Protein AF-0000000086390461 (afdb_homodimer)

Organism: Laticauda laticaudata (NCBI:txid8630)

Foldseek 3Di:
DDDDDDDDDDPPPPPPPPPPPCVCVAQFAFEKEFEAAPVVRAALFFKKKWKWFDDDPPGDTHTQDIFTAHRRRITDRVSRRVCRHHWGKMKMKTQVQVSQVVVVDAAPDRIDIDIDTDDSVHHYWYWYWYDDRYDIDIDTDD/DDPDPPDPPPPPPPPPPPPPCCVCVAQFAFEKEFEAAPVVRAALFFKKKWKWFADDPPGDTHTQDIFTAHRRRITDRVSRRVCRHHWGKMKMKTQVQVSQVVVVDAAPDRIDIDIDTDDSVHHYWYWYWYDDRYDIDIDTDD

Sequence (284 aa):
HPFPLLPWTSHAGLSAWIQIASSSEGHRASLSVHALNVLTGLPATGLAVHLSQLRGSNQAWMELMTSATSTDGRADKSQLASLQLESGTYKLRFATGEYWQQQGLSSFFPYVEVVFTITRAERKVHVPLLLSPYSYTTYRGSHPFPLLPWTSHAGLSAWIQIASSSEGHRASLSVHALNVLTGLPATGLAVHLSQLRGSNQAWMELMTSATSTDGRADKSQLASLQLESGTYKLRFATGEYWQQQGLSSFFPYVEVVFTITRAERKVHVPLLLSPYSYTTYRGS

InterPro domains:
  IPR000895 Transthyretin/hydroxyisourate hydrolase [PR00189] (30-50)
  IPR000895 Transthyretin/hydroxyisourate hydrolase [PR00189] (91-120)
  IPR014306 Hydroxyisourate hydrolase [TIGR02962] (29-142)
  IPR014306 Hydroxyisourate hydrolase [cd05822] (31-142)
  IPR023416 Transthyretin/hydroxyisourate hydrolase domain [PF00576] (31-141)
  IPR023416 Transthyretin/hydroxyisourate hydrolase domain [PTHR10395] (15-142)
  IPR023416 Transthyretin/hydroxyisourate hydrolase domain [SM00095] (26-141)
  IPR036817 Transthyretin/hydroxyisourate hydrolase domain superfamily [G3DSA:2.60.40.180] (19-140)
  IPR036817 Transthyretin/hydroxyisourate hydrolase domain superfamily [SSF49472] (26-142)

Secondary structure (DSSP, 8-state):
----------------------------BEEEEEEEETTTTEE-TT-EEEEEEE-STTS-EEEEEEEE--TTSB--HHHHHHH-BPSEEEEEEE-HHHHHHHTT---S-S-EEEEEEE-TT-SEEEEEEEEETTEEEEE-B-/----------------------------BEEEEEEEETTTTEE-TT-EEEEEEE-STTS-EEEEEEEE--TTSB--HHHHHHH-BPSEEEEEEE-HHHHHHHTT---S-S-EEEEEEE-TT-SEEEEEEEEETTEEEEE-B-

Solvent-accessible surface area (backbone atoms only — not comparable to full-atom values): 15615 Å² total; per-residue (Å²): 135,83,80,79,77,80,80,78,84,79,80,79,76,77,73,76,74,75,73,73,71,74,69,72,75,67,60,48,23,38,55,47,43,38,30,35,25,59,81,78,72,39,48,30,54,62,33,39,36,35,37,29,36,52,49,63,95,89,45,62,73,40,80,75,47,76,44,45,17,36,83,77,4,31,42,51,56,68,65,39,53,69,61,51,40,59,60,43,44,34,35,40,37,34,40,44,30,64,45,35,45,75,72,75,37,75,52,41,31,58,37,47,54,51,42,35,52,44,51,76,85,44,55,64,44,27,44,42,37,43,34,45,50,51,33,41,35,39,36,69,44,129,138,83,80,78,80,75,77,80,76,78,77,78,77,76,73,74,74,74,74,73,70,73,69,71,75,66,62,48,23,38,54,49,45,39,31,34,25,59,81,78,72,40,48,31,55,63,33,40,37,34,37,28,37,54,48,63,94,90,44,62,75,41,79,76,46,78,45,44,17,36,84,78,4,28,43,52,56,68,64,39,52,69,61,50,40,60,60,43,43,34,35,41,38,34,41,44,27,63,44,35,44,74,72,76,37,75,52,40,32,58,37,47,54,51,42,36,53,42,51,78,84,44,56,67,43,28,44,43,37,42,34,45,51,51,33,40,36,39,37,70,44,130

Nearest PDB structures (foldseek):
  3iwv-assembly1_C  TM=9.187E-01  e=3.613E-14  Danio rerio
  3iwu-assembly1_B  TM=9.249E-01  e=4.833E-14  Danio rerio
  7kcn-assembly1_A-2  TM=9.390E-01  e=7.699E-14  synthetic construct
  2h1x-assembly1_D  TM=9.273E-01  e=9.718E-14  Danio rerio
  2igl-assembly1_C  TM=9.104E-01  e=4.059E-14  Escherichia coli K-12

Structure (mmCIF, N/CA/C/O backbone):
data_AF-0000000086390461-model_v1
#
loop_
_entity.id
_entity.type
_entity.pdbx_description
1 polymer '5-hydroxyisourate hydrolase'
#
loop_
_atom_site.group_PDB
_atom_site.id
_atom_site.type_symbol
_atom_site.label_atom_id
_atom_site.label_alt_id
_atom_site.label_comp_id
_atom_site.label_asym_id
_atom_site.label_entity_id
_atom_site.label_seq_id
_atom_site.pdbx_PDB_ins_code
_atom_site.Cartn_x
_atom_site.Cartn_y
_atom_site.Cartn_z
_atom_site.occupancy
_atom_site.B_iso_or_equiv
_atom_site.auth_seq_id
_atom_site.auth_comp_id
_atom_site.auth_asym_id
_atom_site.auth_atom_id
_atom_site.pdbx_PDB_model_num
ATOM 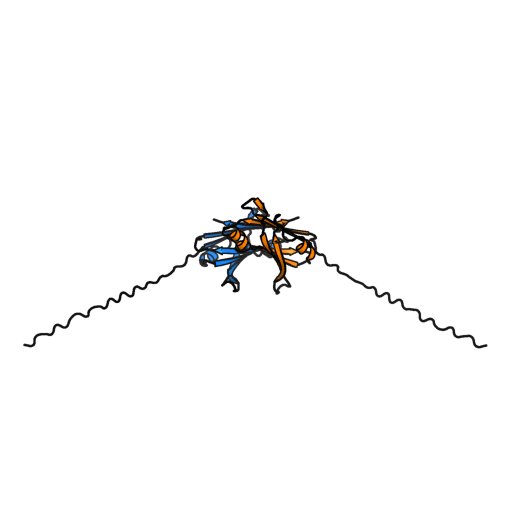1 N N . HIS A 1 1 ? 3.369 -98.625 -5.195 1 33.88 1 HIS A N 1
ATOM 2 C CA . HIS A 1 1 ? 4.059 -97.438 -5.598 1 33.88 1 HIS A CA 1
ATOM 3 C C . HIS A 1 1 ? 3.145 -96.188 -5.469 1 33.88 1 HIS A C 1
ATOM 5 O O . HIS A 1 1 ? 2.047 -96.188 -6.027 1 33.88 1 HIS A O 1
ATOM 11 N N . PRO A 1 2 ? 3.219 -95.438 -4.359 1 38.59 2 PRO A N 1
ATOM 12 C CA . PRO A 1 2 ? 2.477 -94.312 -3.738 1 38.59 2 PRO A CA 1
ATOM 13 C C . PRO A 1 2 ? 2.348 -93.125 -4.652 1 38.59 2 PRO A C 1
ATOM 15 O O . PRO A 1 2 ? 3.221 -92.875 -5.492 1 38.59 2 PRO A O 1
ATOM 18 N N . PHE A 1 3 ? 1.117 -92.875 -5.105 1 39.44 3 PHE A N 1
ATOM 19 C CA . PHE A 1 3 ? 0.665 -91.75 -5.973 1 39.44 3 PHE A CA 1
ATOM 20 C C . PHE A 1 3 ? 1.151 -90.438 -5.457 1 39.44 3 PHE A C 1
ATOM 22 O O . PHE A 1 3 ? 1 -90.125 -4.273 1 39.44 3 PHE A O 1
ATOM 29 N N . PRO A 1 4 ? 2.109 -89.75 -6.07 1 37.12 4 PRO A N 1
ATOM 30 C CA . PRO A 1 4 ? 2.795 -88.5 -5.695 1 37.12 4 PRO A CA 1
ATOM 31 C C . PRO A 1 4 ? 1.848 -87.312 -5.613 1 37.12 4 PRO A C 1
ATOM 33 O O . PRO A 1 4 ? 1.014 -87.125 -6.504 1 37.12 4 PRO A O 1
ATOM 36 N N . LEU A 1 5 ? 1.371 -86.938 -4.465 1 39.88 5 LEU A N 1
ATOM 37 C CA . LEU A 1 5 ? 0.563 -85.75 -4.133 1 39.88 5 LEU A CA 1
ATOM 38 C C . LEU A 1 5 ? 1.177 -84.5 -4.715 1 39.88 5 LEU A C 1
ATOM 40 O O . LEU A 1 5 ? 2.373 -84.25 -4.551 1 39.88 5 LEU A O 1
ATOM 44 N N . LEU A 1 6 ? 0.634 -84.062 -5.824 1 34.34 6 LEU A N 1
ATOM 45 C CA . LEU A 1 6 ? 1.048 -82.875 -6.551 1 34.34 6 LEU A CA 1
ATOM 46 C C . LEU A 1 6 ? 1.032 -81.688 -5.641 1 34.34 6 LEU A C 1
ATOM 48 O O . LEU A 1 6 ? 0.042 -81.438 -4.953 1 34.34 6 LEU A O 1
ATOM 52 N N . PRO A 1 7 ? 2.146 -81.062 -5.32 1 33.91 7 PRO A N 1
ATOM 53 C CA . PRO A 1 7 ? 2.318 -80 -4.328 1 33.91 7 PRO A CA 1
ATOM 54 C C . PRO A 1 7 ? 1.588 -78.688 -4.715 1 33.91 7 PRO A C 1
ATOM 56 O O . PRO A 1 7 ? 1.106 -77.938 -3.84 1 33.91 7 PRO A O 1
ATOM 59 N N . TRP A 1 8 ? 1.501 -78.375 -6.059 1 29.86 8 TRP A N 1
ATOM 60 C CA . TRP A 1 8 ? 2.148 -77.125 -6.371 1 29.86 8 TRP A CA 1
ATOM 61 C C . TRP A 1 8 ? 1.439 -75.938 -5.68 1 29.86 8 TRP A C 1
ATOM 63 O O . TRP A 1 8 ? 2.051 -75.188 -4.895 1 29.86 8 TRP A O 1
ATOM 73 N N . THR A 1 9 ? 0.75 -74.938 -6.512 1 33.38 9 THR A N 1
ATOM 74 C CA . THR A 1 9 ? 1.079 -73.562 -6.832 1 33.38 9 THR A CA 1
ATOM 75 C C . THR A 1 9 ? 0.255 -72.562 -5.984 1 33.38 9 THR A C 1
ATOM 77 O O . THR A 1 9 ? -0.964 -72.75 -5.871 1 33.38 9 THR A O 1
ATOM 80 N N . SER A 1 10 ? 0.885 -71.875 -5.066 1 35.84 10 SER A N 1
ATOM 81 C CA . SER A 1 10 ? 0.526 -70.812 -4.199 1 35.84 10 SER A CA 1
ATOM 82 C C . SER A 1 10 ? -0.11 -69.625 -4.996 1 35.84 10 SER A C 1
ATOM 84 O O . SER A 1 10 ? 0.439 -69.188 -6.008 1 35.84 10 SER A O 1
ATOM 86 N N . HIS A 1 11 ? -1.444 -69.562 -5.082 1 41.5 11 HIS A N 1
ATOM 87 C CA . HIS A 1 11 ? -2.15 -68.438 -5.633 1 41.5 11 HIS A CA 1
ATOM 88 C C . HIS A 1 11 ? -1.649 -67.125 -5.016 1 41.5 11 HIS A C 1
ATOM 90 O O . HIS A 1 11 ? -1.639 -67 -3.793 1 41.5 11 HIS A O 1
ATOM 96 N N . ALA A 1 12 ? -0.714 -66.375 -5.727 1 38.84 12 ALA A N 1
ATOM 97 C CA . ALA A 1 12 ? -0.263 -65 -5.52 1 38.84 12 ALA A CA 1
ATOM 98 C C . ALA A 1 12 ? -1.446 -64.062 -5.309 1 38.84 12 ALA A C 1
ATOM 100 O O . ALA A 1 12 ? -2.387 -64.062 -6.105 1 38.84 12 ALA A O 1
ATOM 101 N N . GLY A 1 13 ? -1.812 -63.781 -4.031 1 36.16 13 GLY A N 1
ATOM 102 C CA . GLY A 1 13 ? -2.693 -62.719 -3.559 1 36.16 13 GLY A CA 1
ATOM 103 C C . GLY A 1 13 ? -2.363 -61.375 -4.145 1 36.16 13 GLY A C 1
ATOM 104 O O . GLY A 1 13 ? -1.393 -60.719 -3.736 1 36.16 13 GLY A O 1
ATOM 105 N N . LEU A 1 14 ? -2.451 -61.094 -5.469 1 38.03 14 LEU A N 1
ATOM 106 C CA . LEU A 1 14 ? -2.176 -59.75 -5.961 1 38.03 14 LEU A CA 1
ATOM 107 C C . LEU A 1 14 ? -3.037 -58.719 -5.238 1 38.03 14 LEU A C 1
ATOM 109 O O . LEU A 1 14 ? -4.242 -58.625 -5.484 1 38.03 14 LEU A O 1
ATOM 113 N N . SER A 1 15 ? -2.938 -58.594 -3.896 1 37.66 15 SER A N 1
ATOM 114 C CA . SER A 1 15 ? -3.617 -57.406 -3.395 1 37.66 15 SER A CA 1
ATOM 115 C C . SER A 1 15 ? -3.107 -56.125 -4.082 1 37.66 15 SER A C 1
ATOM 117 O O . SER A 1 15 ? -1.94 -55.781 -3.928 1 37.66 15 SER A O 1
ATOM 119 N N . ALA A 1 16 ? -3.453 -55.781 -5.281 1 41.53 16 ALA A N 1
ATOM 120 C CA . ALA A 1 16 ? -3.191 -54.469 -5.844 1 41.53 16 ALA A CA 1
ATOM 121 C C . ALA A 1 16 ? -3.666 -53.375 -4.902 1 41.53 16 ALA A C 1
ATOM 123 O O . ALA A 1 16 ? -4.871 -53.156 -4.758 1 41.53 16 ALA A O 1
ATOM 124 N N . TRP A 1 17 ? -3.057 -53.188 -3.68 1 44.16 17 TRP A N 1
ATOM 125 C CA . TRP A 1 17 ? -3.357 -51.906 -3.047 1 44.16 17 TRP A CA 1
ATOM 126 C C . TRP A 1 17 ? -3.141 -50.75 -4.023 1 44.16 17 TRP A C 1
ATOM 128 O O . TRP A 1 17 ? -2.051 -50.625 -4.578 1 44.16 17 TRP A O 1
ATOM 138 N N . ILE A 1 18 ? -4.172 -50.344 -4.699 1 38.47 18 ILE A N 1
ATOM 139 C CA . ILE A 1 18 ? -4.258 -49.031 -5.387 1 38.47 18 ILE A CA 1
ATOM 140 C C . ILE A 1 18 ? -3.709 -47.938 -4.484 1 38.47 18 ILE A C 1
ATOM 142 O O . ILE A 1 18 ? -4.266 -47.688 -3.414 1 38.47 18 ILE A O 1
ATOM 146 N N . GLN A 1 19 ? -2.457 -47.75 -4.32 1 39.56 19 GLN A N 1
ATOM 147 C CA . GLN A 1 19 ? -1.92 -46.5 -3.818 1 39.56 19 GLN A CA 1
ATOM 148 C C . GLN A 1 19 ? -2.564 -45.312 -4.52 1 39.56 19 GLN A C 1
ATOM 150 O O . GLN A 1 19 ? -2.326 -45.094 -5.707 1 39.56 19 GLN A O 1
ATOM 155 N N . ILE A 1 20 ? -3.799 -45.031 -4.309 1 36.91 20 ILE A N 1
ATOM 156 C CA . ILE A 1 20 ? -4.215 -43.688 -4.766 1 36.91 20 ILE A CA 1
ATOM 157 C C . ILE A 1 20 ? -3.307 -42.625 -4.156 1 36.91 20 ILE A C 1
ATOM 159 O O . ILE A 1 20 ? -3.387 -42.344 -2.957 1 36.91 20 ILE A O 1
ATOM 163 N N . ALA A 1 21 ? -2.049 -42.656 -4.18 1 40.78 21 ALA A N 1
ATOM 164 C CA . ALA A 1 21 ? -1.361 -41.438 -3.82 1 40.78 21 ALA A CA 1
ATOM 165 C C . ALA A 1 21 ? -1.959 -40.25 -4.559 1 40.78 21 ALA A C 1
ATOM 167 O O . ALA A 1 21 ? -1.853 -40.156 -5.785 1 40.78 21 ALA A O 1
ATOM 168 N N . SER A 1 22 ? -3.143 -39.812 -4.23 1 38.31 22 SER A N 1
ATOM 169 C CA . SER A 1 22 ? -3.465 -38.469 -4.688 1 38.31 22 SER A CA 1
ATOM 170 C C . SER A 1 22 ? -2.354 -37.469 -4.332 1 38.31 22 SER A C 1
ATOM 172 O O . SER A 1 22 ? -2.148 -37.156 -3.16 1 38.31 22 SER A O 1
ATOM 174 N N . SER A 1 23 ? -1.152 -37.719 -4.656 1 42.94 23 SER A N 1
ATOM 175 C CA . SER A 1 23 ? -0.244 -36.562 -4.559 1 42.94 23 SER A CA 1
ATOM 176 C C . SER A 1 23 ? -0.926 -35.281 -4.996 1 42.94 23 SER A C 1
ATOM 178 O O . SER A 1 23 ? -1.213 -35.094 -6.184 1 42.94 23 SER A O 1
ATOM 180 N N . SER A 1 24 ? -1.954 -34.812 -4.43 1 43.06 24 SER A N 1
ATOM 181 C CA . SER A 1 24 ? -2.414 -33.469 -4.742 1 43.06 24 SER A CA 1
ATOM 182 C C . SER A 1 24 ? -1.241 -32.531 -5.008 1 43.06 24 SER A C 1
ATOM 184 O O . SER A 1 24 ? -0.582 -32.062 -4.074 1 43.06 24 SER A O 1
ATOM 186 N N . GLU A 1 25 ? -0.277 -32.844 -5.734 1 51.31 25 GLU A N 1
ATOM 187 C CA . GLU A 1 25 ? 0.728 -31.875 -6.184 1 51.31 25 GLU A CA 1
ATOM 188 C C . GLU A 1 25 ? 0.131 -30.484 -6.32 1 51.31 25 GLU A C 1
ATOM 190 O O . GLU A 1 25 ? -0.649 -30.219 -7.238 1 51.31 25 GLU A O 1
ATOM 195 N N . GLY A 1 26 ? -0.264 -29.859 -5.25 1 65.75 26 GLY A N 1
ATOM 196 C CA . GLY A 1 26 ? -0.969 -28.594 -5.094 1 65.75 26 GLY A CA 1
ATOM 197 C C . GLY A 1 26 ? -0.423 -27.484 -5.98 1 65.75 26 GLY A C 1
ATOM 198 O O . GLY A 1 26 ? 0.725 -27.547 -6.426 1 65.75 26 GLY A O 1
ATOM 199 N N . HIS A 1 27 ? -1.157 -26.828 -6.777 1 77.38 27 HIS A N 1
ATOM 200 C CA . HIS A 1 27 ? -0.875 -25.672 -7.617 1 77.38 27 HIS A CA 1
ATOM 201 C C . HIS A 1 27 ? 0.014 -24.672 -6.891 1 77.38 27 HIS A C 1
ATOM 203 O O . HIS A 1 27 ? -0.249 -24.328 -5.738 1 77.38 27 HIS A O 1
ATOM 209 N N . ARG A 1 28 ? 1.324 -24.578 -7.465 1 88.62 28 ARG A N 1
ATOM 210 C CA . ARG A 1 28 ? 2.229 -23.562 -6.922 1 88.62 28 ARG A CA 1
ATOM 211 C C . ARG A 1 28 ? 2.443 -22.422 -7.918 1 88.62 28 ARG A C 1
ATOM 213 O O . ARG A 1 28 ? 2.475 -22.656 -9.125 1 88.62 28 ARG A O 1
ATOM 220 N N . ALA A 1 29 ? 2.549 -21.266 -7.402 1 92.31 29 ALA A N 1
ATOM 221 C CA . ALA A 1 29 ? 2.771 -20.094 -8.242 1 92.31 29 ALA A CA 1
ATOM 222 C C . ALA A 1 29 ? 4.18 -19.547 -8.047 1 92.31 29 ALA A C 1
ATOM 224 O O . ALA A 1 29 ? 4.762 -19.672 -6.965 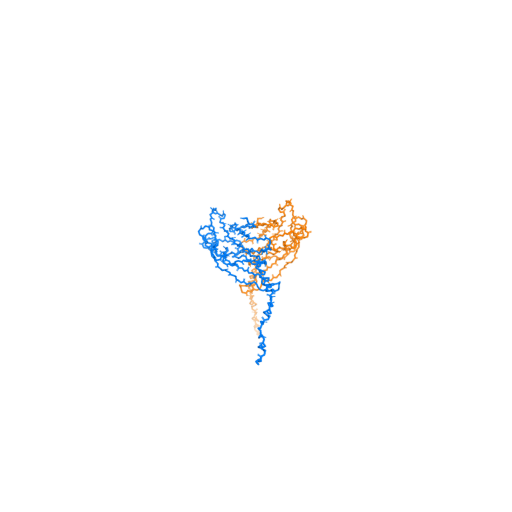1 92.31 29 ALA A O 1
ATOM 225 N N . SER A 1 30 ? 4.734 -19.047 -9.133 1 94.12 30 SER A N 1
ATOM 226 C CA . SER A 1 30 ? 5.977 -18.281 -9.047 1 94.12 30 SER A CA 1
ATOM 227 C C . SER A 1 30 ? 5.695 -16.797 -8.891 1 94.12 30 SER A C 1
ATOM 229 O O . SER A 1 30 ? 4.699 -16.281 -9.398 1 94.12 30 SER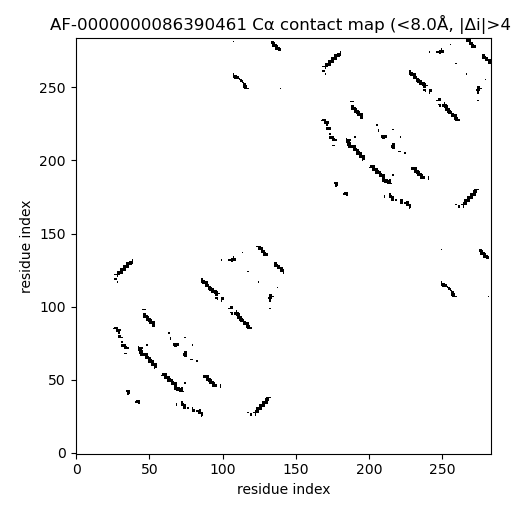 A O 1
ATOM 231 N N . LEU A 1 31 ? 6.578 -16.156 -8.133 1 96.19 31 LEU A N 1
ATOM 232 C CA . LEU A 1 31 ? 6.461 -14.727 -7.898 1 96.19 31 LEU A CA 1
ATOM 233 C C . LEU A 1 31 ? 7.695 -13.992 -8.406 1 96.19 31 LEU A C 1
ATOM 235 O O . LEU A 1 31 ? 8.82 -14.445 -8.211 1 96.19 31 LEU A O 1
ATOM 239 N N . SER A 1 32 ? 7.504 -12.914 -9.102 1 96.62 32 SER A N 1
ATOM 240 C CA . SER A 1 32 ? 8.578 -11.977 -9.406 1 96.62 32 SER A CA 1
ATOM 241 C C . SER A 1 32 ? 8.219 -10.562 -8.938 1 96.62 32 SER A C 1
ATOM 243 O O . SER A 1 32 ? 7.055 -10.172 -8.953 1 96.62 32 SER A O 1
ATOM 245 N N . VAL A 1 33 ? 9.211 -9.828 -8.469 1 98 33 VAL A N 1
ATOM 246 C CA . VAL A 1 33 ? 9.062 -8.492 -7.906 1 98 33 VAL A CA 1
ATOM 247 C C . VAL A 1 33 ? 10.039 -7.531 -8.586 1 98 33 VAL A C 1
ATOM 249 O O . VAL A 1 33 ? 11.234 -7.832 -8.703 1 98 33 VAL A O 1
ATOM 252 N N . HIS A 1 34 ? 9.531 -6.438 -9.047 1 98.19 34 HIS A N 1
ATOM 253 C CA . HIS A 1 34 ? 10.312 -5.379 -9.68 1 98.19 34 HIS A CA 1
ATOM 254 C C . HIS A 1 34 ? 9.969 -4.016 -9.086 1 98.19 34 HIS A C 1
ATOM 256 O O . HIS A 1 34 ? 8.797 -3.717 -8.844 1 98.19 34 HIS A O 1
ATOM 262 N N . ALA A 1 35 ? 11.023 -3.244 -8.812 1 98.81 35 ALA A N 1
ATOM 263 C CA . ALA A 1 35 ? 10.812 -1.888 -8.312 1 98.81 35 ALA A CA 1
ATOM 264 C C . ALA A 1 35 ? 11.523 -0.862 -9.188 1 98.81 35 ALA A C 1
ATOM 266 O O . ALA A 1 35 ? 12.68 -1.052 -9.555 1 98.81 35 ALA A O 1
ATOM 267 N N . LEU A 1 36 ? 10.805 0.165 -9.531 1 98.88 36 LEU A N 1
ATOM 268 C CA . LEU A 1 36 ? 11.312 1.274 -10.328 1 98.88 36 LEU A CA 1
ATOM 269 C C . LEU A 1 36 ? 11.312 2.57 -9.531 1 98.88 36 LEU A C 1
ATOM 271 O O . LEU A 1 36 ? 10.312 2.9 -8.883 1 98.88 36 LEU A O 1
ATOM 275 N N . ASN A 1 37 ? 12.43 3.295 -9.562 1 98.75 37 ASN A N 1
ATOM 276 C CA . ASN A 1 37 ? 12.523 4.664 -9.062 1 98.75 37 ASN A CA 1
ATOM 277 C C . ASN A 1 37 ? 12.008 5.668 -10.086 1 98.75 37 ASN A C 1
ATOM 279 O O . ASN A 1 37 ? 12.719 6.02 -11.031 1 98.75 37 ASN A O 1
ATOM 283 N N . VAL A 1 38 ? 10.852 6.152 -9.805 1 98.25 38 VAL A N 1
ATOM 284 C CA . VAL A 1 38 ? 10.195 7.004 -10.797 1 98.25 38 VAL A CA 1
ATOM 285 C C . VAL A 1 38 ? 10.82 8.398 -10.773 1 98.25 38 VAL A C 1
ATOM 287 O O . VAL A 1 38 ? 10.758 9.133 -11.766 1 98.25 38 VAL A O 1
ATOM 290 N N . LEU A 1 39 ? 11.422 8.758 -9.664 1 97.06 39 LEU A N 1
ATOM 291 C CA . LEU A 1 39 ? 12.117 10.039 -9.578 1 97.06 39 LEU A CA 1
ATOM 292 C C . LEU A 1 39 ? 13.242 10.117 -10.602 1 97.06 39 LEU A C 1
ATOM 294 O O . LEU A 1 39 ? 13.461 11.172 -11.219 1 97.06 39 LEU A O 1
ATOM 298 N N . THR A 1 40 ? 13.906 9.047 -10.883 1 97.69 40 THR A N 1
ATOM 299 C CA . THR A 1 40 ? 15.062 9.031 -11.766 1 97.69 40 THR A CA 1
ATOM 300 C C . THR A 1 40 ? 14.734 8.289 -13.062 1 97.69 40 THR A C 1
ATOM 302 O O . THR A 1 40 ? 15.477 8.391 -14.047 1 97.69 40 THR A O 1
ATOM 305 N N . GLY A 1 41 ? 13.703 7.543 -13.078 1 98.12 41 GLY A N 1
ATOM 306 C CA . GLY A 1 41 ? 13.383 6.688 -14.219 1 98.12 41 GLY A CA 1
ATOM 307 C C . GLY A 1 41 ? 14.258 5.453 -14.297 1 98.12 41 GLY A C 1
ATOM 308 O O . GLY A 1 41 ? 14.312 4.785 -15.328 1 98.12 41 GLY A O 1
ATOM 309 N N . LEU A 1 42 ? 14.914 5.102 -13.203 1 98.62 42 LEU A N 1
ATOM 310 C CA . LEU A 1 42 ? 15.844 3.975 -13.148 1 98.62 42 LEU A CA 1
ATOM 311 C C . LEU A 1 42 ? 15.359 2.918 -12.164 1 98.62 42 LEU A C 1
ATOM 313 O O . LEU A 1 42 ? 14.508 3.197 -11.312 1 98.62 42 LEU A O 1
ATOM 317 N N . PRO A 1 43 ? 15.914 1.674 -12.305 1 98.75 43 PRO A N 1
ATOM 318 C CA . PRO A 1 43 ? 15.578 0.649 -11.312 1 98.75 43 PRO A CA 1
ATOM 319 C C . PRO A 1 43 ? 15.875 1.093 -9.883 1 98.75 43 PRO A C 1
ATOM 321 O O . PRO A 1 43 ? 16.859 1.807 -9.648 1 98.75 43 PRO A O 1
ATOM 324 N N . ALA A 1 44 ? 15.023 0.729 -8.992 1 98.88 44 ALA A N 1
ATOM 325 C CA . ALA A 1 44 ? 15.289 0.978 -7.574 1 98.88 44 ALA A CA 1
ATOM 326 C C . ALA A 1 44 ? 16.281 -0.038 -7.016 1 98.88 44 ALA A C 1
ATOM 328 O O . ALA A 1 44 ? 15.883 -1.08 -6.488 1 98.88 44 ALA A O 1
ATOM 329 N N . THR A 1 45 ? 17.547 0.269 -7.047 1 98.62 45 THR A N 1
ATOM 330 C CA . THR A 1 45 ? 18.609 -0.623 -6.598 1 98.62 45 THR A CA 1
ATOM 331 C C . THR A 1 45 ? 18.781 -0.539 -5.086 1 98.62 45 THR A C 1
ATOM 333 O O . THR A 1 45 ? 18.797 0.554 -4.516 1 98.62 45 THR A O 1
ATOM 336 N N . GLY A 1 46 ? 18.844 -1.632 -4.414 1 98.5 46 GLY A N 1
ATOM 337 C CA . GLY A 1 46 ? 19.172 -1.671 -3 1 98.5 46 GLY A CA 1
ATOM 338 C C . GLY A 1 46 ? 17.969 -1.467 -2.096 1 98.5 46 GLY A C 1
ATOM 339 O O . GLY A 1 46 ? 18.125 -1.146 -0.915 1 98.5 46 GLY A O 1
ATOM 340 N N . LEU A 1 47 ? 16.812 -1.613 -2.641 1 98.81 47 LEU A N 1
ATOM 341 C CA . LEU A 1 47 ? 15.586 -1.542 -1.854 1 98.81 47 LEU A CA 1
ATOM 342 C C . LEU A 1 47 ? 15.344 -2.848 -1.104 1 98.81 47 LEU A C 1
ATOM 344 O O . LEU A 1 47 ? 15.188 -3.902 -1.723 1 98.81 47 LEU A O 1
ATOM 348 N N . ALA A 1 48 ? 15.312 -2.787 0.197 1 98.75 48 ALA A N 1
ATOM 349 C CA . ALA A 1 48 ? 15.039 -3.988 0.982 1 98.75 48 ALA A CA 1
ATOM 350 C C . ALA A 1 48 ? 13.602 -4.449 0.788 1 98.75 48 ALA A C 1
ATOM 352 O O . ALA A 1 48 ? 12.672 -3.637 0.801 1 98.75 48 ALA A O 1
ATOM 353 N N . VAL A 1 49 ? 13.414 -5.766 0.632 1 98.56 49 VAL A N 1
ATOM 354 C CA . VAL A 1 49 ? 12.125 -6.391 0.379 1 98.56 49 VAL A CA 1
ATOM 355 C C . VAL A 1 49 ? 11.945 -7.602 1.294 1 98.56 49 VAL A C 1
ATOM 357 O O . VAL A 1 49 ? 12.852 -8.43 1.419 1 98.56 49 VAL A O 1
ATOM 360 N N . HIS A 1 50 ? 10.781 -7.664 1.949 1 98.12 50 HIS A N 1
ATOM 361 C CA . HIS A 1 50 ? 10.398 -8.805 2.771 1 98.12 50 HIS A CA 1
ATOM 362 C C . HIS A 1 50 ? 9.102 -9.438 2.27 1 98.12 50 HIS A C 1
ATOM 364 O O . HIS A 1 50 ? 8.133 -8.727 1.979 1 98.12 50 HIS A O 1
ATOM 370 N N . LEU A 1 51 ? 9.109 -10.742 2.15 1 98 51 LEU A N 1
ATOM 371 C CA . LEU A 1 51 ? 7.91 -11.492 1.789 1 98 51 LEU A CA 1
ATOM 372 C C . LEU A 1 51 ? 7.398 -12.305 2.977 1 98 51 LEU A C 1
ATOM 374 O O . LEU A 1 51 ? 8.172 -12.984 3.648 1 98 51 LEU A O 1
ATOM 378 N N . SER A 1 52 ? 6.105 -12.18 3.217 1 97.44 52 SER A N 1
ATOM 379 C CA . SER A 1 52 ? 5.457 -12.945 4.273 1 97.44 52 SER A CA 1
ATOM 380 C C . SER A 1 52 ? 4.176 -13.609 3.775 1 97.44 52 SER A C 1
ATOM 382 O O . SER A 1 52 ? 3.604 -13.18 2.768 1 97.44 52 SER A O 1
ATOM 384 N N . GLN A 1 53 ? 3.818 -14.656 4.48 1 96.19 53 GLN A N 1
ATOM 385 C CA . GLN A 1 53 ? 2.553 -15.336 4.227 1 96.19 53 GLN A CA 1
ATOM 386 C C . GLN A 1 53 ? 1.662 -15.32 5.465 1 96.19 53 GLN A C 1
ATOM 388 O O . GLN A 1 53 ? 2.143 -15.516 6.582 1 96.19 53 GLN A O 1
ATOM 393 N N . LEU A 1 54 ? 0.394 -15.047 5.191 1 95.12 54 LEU A N 1
ATOM 394 C CA . LEU A 1 54 ? -0.57 -15.125 6.285 1 95.12 54 LEU A CA 1
ATOM 395 C C . LEU A 1 54 ? -0.949 -16.578 6.574 1 95.12 54 LEU A C 1
ATOM 397 O O . LEU A 1 54 ? -1.496 -17.266 5.711 1 95.12 54 LEU A O 1
ATOM 401 N N . ARG A 1 55 ? -0.566 -16.953 7.832 1 85.75 55 ARG A N 1
ATOM 402 C CA . ARG A 1 55 ? -0.899 -18.312 8.211 1 85.75 55 ARG A CA 1
ATOM 403 C C . ARG A 1 55 ? -2.252 -18.375 8.914 1 85.75 55 ARG A C 1
ATOM 405 O O . ARG A 1 55 ? -2.387 -17.938 10.055 1 85.75 55 ARG A O 1
ATOM 412 N N . GLY A 1 56 ? -3.277 -18.656 8.25 1 73.75 56 GLY A N 1
ATOM 413 C CA . GLY A 1 56 ? -4.613 -18.781 8.812 1 73.75 56 GLY A CA 1
ATOM 414 C C . GLY A 1 56 ? -5.234 -17.438 9.156 1 73.75 56 GLY A C 1
ATOM 415 O O . GLY A 1 56 ? -4.531 -16.422 9.227 1 73.75 56 GLY A O 1
ATOM 416 N N . SER A 1 57 ? -6.59 -17.188 9.203 1 62.34 57 SER A N 1
ATOM 417 C CA . SER A 1 57 ? -7.352 -15.953 9.367 1 62.34 57 SER A CA 1
ATOM 418 C C . SER A 1 57 ? -6.961 -15.219 10.648 1 62.34 57 SER A C 1
ATOM 420 O O . SER A 1 57 ? -6.938 -13.992 10.68 1 62.34 57 SER A O 1
ATOM 422 N N . ASN A 1 58 ? -6.773 -15.945 11.562 1 62.97 58 ASN A N 1
ATOM 423 C CA . ASN A 1 58 ? -6.5 -15.32 12.852 1 62.97 58 ASN A CA 1
ATOM 424 C C . ASN A 1 58 ? -5.031 -15.453 13.242 1 62.97 58 ASN A C 1
ATOM 426 O O . ASN A 1 58 ? -4.688 -15.406 14.422 1 62.97 58 ASN A O 1
ATOM 430 N N . GLN A 1 59 ? -4.305 -15.602 12.172 1 69.94 59 GLN A N 1
ATOM 431 C CA . GLN A 1 59 ? -2.949 -15.961 12.578 1 69.94 59 GLN A CA 1
ATOM 432 C C . GLN A 1 59 ? -1.947 -14.891 12.156 1 69.94 59 GLN A C 1
ATOM 434 O O . GLN A 1 59 ? -2.328 -13.867 11.57 1 69.94 59 GLN A O 1
ATOM 439 N N . ALA A 1 60 ? -0.659 -14.992 12.602 1 86.44 60 ALA A N 1
ATOM 440 C CA . ALA A 1 60 ? 0.508 -14.117 12.469 1 86.44 60 ALA A CA 1
ATOM 441 C C . ALA A 1 60 ? 1.158 -14.281 11.094 1 86.44 60 ALA A C 1
ATOM 443 O O . ALA A 1 60 ? 1.031 -15.328 10.461 1 86.44 60 ALA A O 1
ATOM 444 N N . TRP A 1 61 ? 1.485 -13.133 10.461 1 95.06 61 TRP A N 1
ATOM 445 C CA . TRP A 1 61 ? 2.336 -13.148 9.281 1 95.06 61 TRP A CA 1
ATOM 446 C C . TRP A 1 61 ? 3.621 -13.93 9.539 1 95.06 61 TRP A C 1
ATOM 448 O O . TRP A 1 61 ? 4.285 -13.719 10.555 1 95.06 61 TRP A O 1
ATOM 458 N N . MET A 1 62 ? 3.92 -14.898 8.617 1 94.94 62 MET A N 1
ATOM 459 C CA . MET A 1 62 ? 5.176 -15.641 8.672 1 94.94 62 MET A CA 1
ATOM 460 C C . MET A 1 62 ? 6.141 -15.156 7.598 1 94.94 62 MET A C 1
ATOM 462 O O . MET A 1 62 ? 5.832 -15.227 6.406 1 94.94 62 MET A O 1
ATOM 466 N N . GLU A 1 63 ? 7.297 -14.805 8.023 1 95.44 63 GLU A N 1
ATOM 467 C CA . GLU A 1 63 ? 8.305 -14.344 7.066 1 95.44 63 GLU A CA 1
ATOM 468 C C . GLU A 1 63 ? 8.852 -15.508 6.246 1 95.44 63 GLU A C 1
ATOM 470 O O . GLU A 1 63 ? 9.211 -16.547 6.793 1 95.44 63 GLU A O 1
ATOM 475 N N . LEU A 1 64 ? 8.914 -15.297 4.91 1 95.88 64 LEU A N 1
ATOM 476 C CA . LEU A 1 64 ? 9.398 -16.328 4 1 95.88 64 LEU A CA 1
ATOM 477 C C . LEU A 1 64 ? 10.773 -15.961 3.447 1 95.88 64 LEU A C 1
ATOM 479 O O . LEU A 1 64 ? 11.586 -16.844 3.162 1 95.88 64 LEU A O 1
ATOM 483 N N . MET A 1 65 ? 10.969 -14.656 3.23 1 95.44 65 MET A N 1
ATOM 484 C CA . MET A 1 65 ? 12.18 -14.219 2.545 1 95.44 65 MET A CA 1
ATOM 485 C C . MET A 1 65 ? 12.492 -12.766 2.875 1 95.44 65 MET A C 1
ATOM 487 O O . MET A 1 65 ? 11.586 -11.945 3.018 1 95.44 65 MET A O 1
ATOM 491 N N . THR A 1 66 ? 13.727 -12.492 3.006 1 96.44 66 THR A N 1
ATOM 492 C CA . THR A 1 66 ? 14.281 -11.141 2.99 1 96.44 66 THR A CA 1
ATOM 493 C C . THR A 1 66 ? 15.289 -10.984 1.855 1 96.44 66 THR A C 1
ATOM 495 O O . THR A 1 66 ? 16.141 -11.859 1.647 1 96.44 66 THR A O 1
ATOM 498 N N . SER A 1 67 ? 15.125 -9.93 1.188 1 96.38 67 SER A N 1
ATOM 499 C CA . SER A 1 67 ? 15.992 -9.664 0.043 1 96.38 67 SER A CA 1
ATOM 500 C C . SER A 1 67 ? 16.156 -8.172 -0.191 1 96.38 67 SER A C 1
ATOM 502 O O . SER A 1 67 ? 15.664 -7.352 0.586 1 96.38 67 SER A O 1
ATOM 504 N N . ALA A 1 68 ? 17 -7.844 -1.176 1 98.06 68 ALA A N 1
ATOM 505 C CA . ALA A 1 68 ? 17.125 -6.492 -1.713 1 98.06 68 ALA A CA 1
ATOM 506 C C . ALA A 1 68 ? 17.125 -6.508 -3.238 1 98.06 68 ALA A C 1
ATOM 508 O O . ALA A 1 68 ? 17.609 -7.457 -3.857 1 98.06 68 ALA A O 1
ATOM 509 N N . THR A 1 69 ? 16.547 -5.43 -3.777 1 98.56 69 THR A N 1
ATOM 510 C CA . THR A 1 69 ? 16.516 -5.375 -5.234 1 98.56 69 THR A CA 1
ATOM 511 C C . THR A 1 69 ? 17.922 -5.215 -5.805 1 98.56 69 THR A C 1
ATOM 513 O O . THR A 1 69 ? 18.75 -4.512 -5.227 1 98.56 69 THR A O 1
ATOM 516 N N . SER A 1 70 ? 18.141 -5.891 -6.922 1 98.25 70 SER A N 1
ATOM 517 C CA . SER A 1 70 ? 19.406 -5.84 -7.648 1 98.25 70 SER A CA 1
ATOM 518 C C . SER A 1 70 ? 19.531 -4.559 -8.469 1 98.25 70 SER A C 1
ATOM 520 O O . SER A 1 70 ? 18.688 -3.66 -8.344 1 98.25 70 SER A O 1
ATOM 522 N N . THR A 1 71 ? 20.562 -4.516 -9.32 1 98.06 71 THR A N 1
ATOM 523 C CA . THR A 1 71 ? 20.828 -3.348 -10.148 1 98.06 71 THR A CA 1
ATOM 524 C C . THR A 1 71 ? 19.766 -3.213 -11.242 1 98.06 71 THR A C 1
ATOM 526 O O . THR A 1 71 ? 19.625 -2.148 -11.844 1 98.06 71 THR A O 1
ATOM 529 N N . ASP A 1 72 ? 19 -4.277 -11.484 1 97.75 72 ASP A N 1
ATOM 530 C CA . ASP A 1 72 ? 17.906 -4.188 -12.438 1 97.75 72 ASP A CA 1
ATOM 531 C C . ASP A 1 72 ? 16.578 -3.945 -11.727 1 97.75 72 ASP A C 1
ATOM 533 O O . ASP A 1 72 ? 15.516 -4.02 -12.344 1 97.75 72 ASP A O 1
ATOM 537 N N . GLY A 1 73 ? 16.594 -3.695 -10.461 1 98.62 73 GLY A N 1
ATOM 538 C CA . GLY A 1 73 ? 15.414 -3.361 -9.695 1 98.62 73 GLY A CA 1
ATOM 539 C C . GLY A 1 73 ? 14.578 -4.574 -9.32 1 98.62 73 GLY A C 1
ATOM 540 O O . GLY A 1 73 ? 13.406 -4.445 -8.961 1 98.62 73 GLY A O 1
ATOM 541 N N . ARG A 1 74 ? 15.211 -5.75 -9.477 1 98.44 74 ARG A N 1
ATOM 542 C CA . ARG A 1 74 ? 14.469 -6.977 -9.219 1 98.44 74 ARG A CA 1
ATOM 543 C C . ARG A 1 74 ? 14.906 -7.613 -7.898 1 98.44 74 ARG A C 1
ATOM 545 O O . ARG A 1 74 ? 16.094 -7.617 -7.57 1 98.44 74 ARG A O 1
ATOM 552 N N . ALA A 1 75 ? 13.875 -8.141 -7.156 1 96.31 75 ALA A N 1
ATOM 553 C CA . ALA A 1 75 ? 14.219 -8.977 -6.008 1 96.31 75 ALA A CA 1
ATOM 554 C C . ALA A 1 75 ? 14.867 -10.281 -6.461 1 96.31 75 ALA A C 1
ATOM 556 O O . ALA A 1 75 ? 14.789 -10.648 -7.633 1 96.31 75 ALA A O 1
ATOM 557 N N . ASP A 1 76 ? 15.469 -10.953 -5.496 1 91.5 76 ASP A N 1
ATOM 558 C CA . ASP A 1 76 ? 16.234 -12.156 -5.824 1 91.5 76 ASP A CA 1
ATOM 559 C C . ASP A 1 76 ? 15.336 -13.203 -6.477 1 91.5 76 ASP A C 1
ATOM 561 O O . ASP A 1 76 ? 14.547 -13.867 -5.801 1 91.5 76 ASP A O 1
ATOM 565 N N . LYS A 1 77 ? 15.664 -13.383 -7.695 1 88.31 77 LYS A N 1
ATOM 566 C CA . LYS A 1 77 ? 14.844 -14.289 -8.492 1 88.31 77 LYS A CA 1
ATOM 567 C C . LYS A 1 77 ? 15.016 -15.734 -8.031 1 88.31 77 LYS A C 1
ATOM 569 O O . LYS A 1 77 ? 14.055 -16.5 -7.98 1 88.31 77 LYS A O 1
ATOM 574 N N . SER A 1 78 ? 16.203 -16 -7.777 1 86.88 78 SER A N 1
ATOM 575 C CA . SER A 1 78 ? 16.484 -17.375 -7.363 1 86.88 78 SER A CA 1
ATOM 576 C C . SER A 1 78 ? 15.789 -17.719 -6.051 1 86.88 78 SER A C 1
ATOM 578 O O . SER A 1 78 ? 15.203 -18.797 -5.914 1 86.88 78 SER A O 1
ATOM 580 N N . GLN A 1 79 ? 15.844 -16.859 -5.105 1 89.69 79 GLN A N 1
ATOM 581 C CA . GLN A 1 79 ? 15.18 -17.062 -3.824 1 89.69 79 GLN A CA 1
ATOM 582 C C . GLN A 1 79 ? 13.664 -17.172 -4.004 1 89.69 79 GLN A C 1
ATOM 584 O O . GLN A 1 79 ? 13.023 -18.047 -3.441 1 89.69 79 GLN A O 1
ATOM 589 N N . LEU A 1 80 ? 13.141 -16.266 -4.773 1 91.06 80 LEU A N 1
ATOM 590 C CA . LEU A 1 80 ? 11.703 -16.25 -5.004 1 91.06 80 LEU A CA 1
ATOM 591 C C . LEU A 1 80 ? 11.25 -17.516 -5.719 1 91.06 80 LEU A C 1
ATOM 593 O O . LEU A 1 80 ? 10.188 -18.062 -5.402 1 91.06 80 LEU A O 1
ATOM 597 N N . ALA A 1 81 ? 12.008 -17.953 -6.703 1 84.31 81 ALA A N 1
ATOM 598 C CA . ALA A 1 81 ? 11.664 -19.156 -7.461 1 84.31 81 ALA A CA 1
ATOM 599 C C . ALA A 1 81 ? 11.672 -20.391 -6.562 1 84.31 81 ALA A C 1
ATOM 601 O O . ALA A 1 81 ? 10.891 -21.312 -6.766 1 84.31 81 ALA A O 1
ATOM 602 N N . SER A 1 82 ? 12.461 -20.375 -5.609 1 86.25 82 SER A N 1
ATOM 603 C CA . SER A 1 82 ? 12.594 -21.547 -4.734 1 86.25 82 SER A CA 1
ATOM 604 C C . SER A 1 82 ? 11.391 -21.688 -3.811 1 86.25 82 SER A C 1
ATOM 606 O O . SER A 1 82 ? 11.141 -22.766 -3.266 1 86.25 82 SER A O 1
ATOM 608 N N . LEU A 1 83 ? 10.633 -20.672 -3.49 1 88.75 83 LEU A N 1
ATOM 609 C CA . LEU A 1 83 ? 9.539 -20.672 -2.529 1 88.75 83 LEU A CA 1
ATOM 610 C C . LEU A 1 83 ? 8.297 -21.328 -3.117 1 88.75 83 LEU A C 1
ATOM 612 O O . LEU A 1 83 ? 7.469 -21.875 -2.381 1 88.75 83 LEU A O 1
ATOM 616 N N . GLN A 1 84 ? 8.18 -21.609 -4.441 1 84.25 84 GLN A N 1
ATOM 617 C CA . GLN A 1 84 ? 6.984 -22.188 -5.027 1 84.25 84 GLN A CA 1
ATOM 618 C C . GLN A 1 84 ? 5.75 -21.891 -4.18 1 84.25 84 GLN A C 1
ATOM 620 O O . GLN A 1 84 ? 5.211 -22.766 -3.518 1 84.25 84 GLN A O 1
ATOM 625 N N . LEU A 1 85 ? 5.023 -20.844 -4.266 1 92.62 85 LEU A N 1
ATOM 626 C CA . LEU A 1 85 ? 3.998 -20.297 -3.385 1 92.62 85 LEU A CA 1
ATOM 627 C C . LEU A 1 85 ? 2.666 -21.016 -3.59 1 92.62 85 LEU A C 1
ATOM 629 O O . LEU A 1 85 ? 2.244 -21.234 -4.73 1 92.62 85 LEU A O 1
ATOM 633 N N . GLU A 1 86 ? 2.029 -21.406 -2.498 1 92.88 86 GLU A N 1
ATOM 634 C CA . GLU A 1 86 ? 0.68 -21.969 -2.523 1 92.88 86 GLU A CA 1
ATOM 635 C C . GLU A 1 86 ? -0.373 -20.859 -2.518 1 92.88 86 GLU A C 1
ATOM 637 O O . GLU A 1 86 ? -0.054 -19.688 -2.283 1 92.88 86 GLU A O 1
ATOM 642 N N . SER A 1 87 ? -1.644 -21.297 -2.867 1 94.56 87 SER A N 1
ATOM 643 C CA . SER A 1 87 ? -2.748 -20.359 -2.742 1 94.56 87 SER A CA 1
ATOM 644 C C . SER A 1 87 ? -2.83 -19.781 -1.332 1 94.56 87 SER A C 1
ATOM 646 O O . SER A 1 87 ? -2.633 -20.5 -0.352 1 94.56 87 SER A O 1
ATOM 648 N N . GLY A 1 88 ? -3.082 -18.484 -1.245 1 94.94 88 GLY A N 1
ATOM 649 C CA . GLY A 1 88 ? -3.109 -17.812 0.05 1 94.94 88 GLY A CA 1
ATOM 650 C C . GLY A 1 88 ? -2.873 -16.328 -0.038 1 94.94 88 GLY A C 1
ATOM 651 O O . GLY A 1 88 ? -2.922 -15.742 -1.126 1 94.94 88 GLY A O 1
ATOM 652 N N . THR A 1 89 ? -2.736 -15.727 1.109 1 96.62 89 THR A N 1
ATOM 653 C CA . THR A 1 89 ? -2.516 -14.281 1.212 1 96.62 89 THR A CA 1
ATOM 654 C C . THR A 1 89 ? -1.062 -13.984 1.568 1 96.62 89 THR A C 1
ATOM 656 O O . THR A 1 89 ? -0.496 -14.609 2.467 1 96.62 89 THR A O 1
ATOM 659 N N . TYR A 1 90 ? -0.489 -13.078 0.844 1 97.06 90 TYR A N 1
ATOM 660 C CA . TYR A 1 90 ? 0.919 -12.719 0.976 1 97.06 90 TYR A CA 1
ATOM 661 C C . TYR A 1 90 ? 1.085 -11.211 1.152 1 97.06 90 TYR A C 1
ATOM 663 O O . TYR A 1 90 ? 0.166 -10.445 0.866 1 97.06 90 TYR A O 1
ATOM 671 N N . LYS A 1 91 ? 2.268 -10.859 1.671 1 98.5 91 LYS A N 1
ATOM 672 C CA . LYS A 1 91 ? 2.625 -9.453 1.868 1 98.5 91 LYS A CA 1
ATOM 673 C C . LYS A 1 91 ? 4.059 -9.188 1.427 1 98.5 91 LYS A C 1
ATOM 675 O O . LYS A 1 91 ? 4.98 -9.898 1.827 1 98.5 91 LYS A O 1
ATOM 680 N N . LEU A 1 92 ? 4.211 -8.25 0.557 1 98.62 92 LEU A N 1
ATOM 681 C CA . LEU A 1 92 ? 5.516 -7.66 0.265 1 98.62 92 LEU A CA 1
ATOM 682 C C . LEU A 1 92 ? 5.707 -6.355 1.028 1 98.62 92 LEU A C 1
ATOM 684 O O . LEU A 1 92 ? 4.891 -5.438 0.913 1 98.62 92 LEU A O 1
ATOM 688 N N . ARG A 1 93 ? 6.766 -6.305 1.825 1 98.75 93 ARG A N 1
ATOM 689 C CA . ARG A 1 93 ? 7.141 -5.059 2.484 1 98.75 93 ARG A CA 1
ATOM 690 C C . ARG A 1 93 ? 8.398 -4.465 1.859 1 98.75 93 ARG A C 1
ATOM 692 O O . ARG A 1 93 ? 9.422 -5.137 1.759 1 98.75 93 ARG A O 1
ATOM 699 N N . PHE A 1 94 ? 8.32 -3.186 1.421 1 98.88 94 PHE A N 1
ATOM 700 C CA . PHE A 1 94 ? 9.43 -2.428 0.861 1 98.88 94 PHE A CA 1
ATOM 701 C C . PHE A 1 94 ? 9.898 -1.352 1.834 1 98.88 94 PHE A C 1
ATOM 703 O O . PHE A 1 94 ? 9.109 -0.509 2.262 1 98.88 94 PHE A O 1
ATOM 710 N N . ALA A 1 95 ? 11.141 -1.383 2.154 1 98.81 95 ALA A N 1
ATOM 711 C CA . ALA A 1 95 ? 11.695 -0.415 3.098 1 98.81 95 ALA A CA 1
ATOM 712 C C . ALA A 1 95 ? 11.992 0.915 2.41 1 98.81 95 ALA A C 1
ATOM 714 O O . ALA A 1 95 ? 13.148 1.343 2.342 1 98.81 95 ALA A O 1
ATOM 715 N N . THR A 1 96 ? 10.969 1.61 2.092 1 98.81 96 THR A N 1
ATOM 716 C CA . THR A 1 96 ? 11.102 2.797 1.254 1 98.81 96 THR A CA 1
ATOM 717 C C . THR A 1 96 ? 11.758 3.938 2.029 1 98.81 96 THR A C 1
ATOM 719 O O . THR A 1 96 ? 12.539 4.707 1.47 1 98.81 96 THR A O 1
ATOM 722 N N . GLY A 1 97 ? 11.422 4.031 3.285 1 98.56 97 GLY A N 1
ATOM 723 C CA . GLY A 1 97 ? 12.055 5.066 4.09 1 98.56 97 GLY A CA 1
ATOM 724 C C . GLY A 1 97 ? 13.57 4.996 4.078 1 98.56 97 GLY A C 1
ATOM 725 O O . GLY A 1 97 ? 14.242 5.98 3.76 1 98.56 97 GLY A O 1
ATOM 726 N N . GLU A 1 98 ? 14.086 3.863 4.434 1 98.69 98 GLU A N 1
ATOM 727 C CA . GLU A 1 98 ? 15.531 3.648 4.453 1 98.69 98 GLU A CA 1
ATOM 728 C C . GLU A 1 98 ? 16.141 3.854 3.068 1 98.69 98 GLU A C 1
ATOM 730 O O . GLU A 1 98 ? 17.203 4.449 2.936 1 98.69 98 GLU A O 1
ATOM 735 N N . TYR A 1 99 ? 15.445 3.449 2.068 1 98.88 99 TYR A N 1
ATOM 736 C CA . TYR A 1 99 ? 15.898 3.568 0.687 1 98.88 99 TYR A CA 1
ATOM 737 C C . TYR A 1 99 ? 16.109 5.027 0.304 1 98.88 99 TYR A C 1
ATOM 739 O O . TYR A 1 99 ? 17.156 5.395 -0.238 1 98.88 99 TYR A O 1
ATOM 747 N N . TRP A 1 100 ? 15.172 5.867 0.552 1 98.75 100 TRP A N 1
ATOM 748 C CA . TRP A 1 100 ? 15.258 7.281 0.207 1 98.75 100 TRP A CA 1
ATOM 749 C C . TRP A 1 100 ? 16.281 7.996 1.089 1 98.75 100 TRP A C 1
ATOM 751 O O . TRP A 1 100 ? 17.016 8.867 0.618 1 98.75 100 TRP A O 1
ATOM 761 N N . GLN A 1 101 ? 16.328 7.598 2.326 1 98.56 101 GLN A N 1
ATOM 762 C CA . GLN A 1 101 ? 17.281 8.203 3.244 1 98.56 101 GLN A CA 1
ATOM 763 C C . GLN A 1 101 ? 18.719 7.977 2.77 1 98.56 101 GLN A C 1
ATOM 765 O O . GLN A 1 101 ? 19.562 8.867 2.889 1 98.56 101 GLN A O 1
ATOM 770 N N . GLN A 1 102 ? 18.969 6.832 2.27 1 98.12 102 GLN A N 1
ATOM 771 C CA . GLN A 1 102 ? 20.297 6.516 1.744 1 98.12 102 GLN A CA 1
ATOM 772 C C . GLN A 1 102 ? 20.672 7.441 0.586 1 98.12 102 GLN A C 1
ATOM 774 O O . GLN A 1 102 ? 21.844 7.617 0.277 1 98.12 102 GLN A O 1
ATOM 779 N N . GLN A 1 103 ? 19.703 7.992 0.022 1 97.25 103 GLN A N 1
ATOM 780 C CA . GLN A 1 103 ? 19.922 8.891 -1.106 1 97.25 103 GLN A CA 1
ATOM 781 C C . GLN A 1 103 ? 19.812 10.352 -0.674 1 97.25 103 GLN A C 1
ATOM 783 O O . GLN A 1 103 ? 19.781 11.25 -1.514 1 97.25 103 GLN A O 1
ATOM 788 N N . GLY A 1 104 ? 19.578 10.602 0.645 1 98.12 104 GLY A N 1
ATOM 789 C CA . GLY A 1 104 ? 19.5 11.945 1.192 1 98.12 104 GLY A CA 1
ATOM 790 C C . GLY A 1 104 ? 18.125 12.57 1.06 1 98.12 104 GLY A C 1
ATOM 791 O O . GLY A 1 104 ? 17.984 13.789 1.108 1 98.12 104 GLY A O 1
ATOM 792 N N . LEU A 1 105 ? 17.156 11.742 0.842 1 98.06 105 LEU A N 1
ATOM 793 C CA . LEU A 1 105 ? 15.797 12.25 0.644 1 98.06 105 LEU A CA 1
ATOM 794 C C . LEU A 1 105 ? 14.875 11.797 1.768 1 98.06 105 LEU A C 1
ATOM 796 O O . LEU A 1 105 ? 15.031 10.688 2.293 1 98.06 105 LEU A O 1
ATOM 800 N N . SER A 1 106 ? 13.938 12.641 2.09 1 97.06 106 SER A N 1
ATOM 801 C CA . SER A 1 106 ? 12.812 12.242 2.924 1 97.06 106 SER A CA 1
ATOM 802 C C . SER A 1 106 ? 11.695 11.633 2.086 1 97.06 106 SER A C 1
ATOM 804 O O . SER A 1 106 ? 11.68 11.773 0.863 1 97.06 106 SER A O 1
ATOM 806 N N . SER A 1 107 ? 10.875 10.953 2.789 1 97.94 107 SER A N 1
ATOM 807 C CA . SER A 1 107 ? 9.75 10.328 2.094 1 97.94 107 SER A CA 1
ATOM 808 C C . SER A 1 107 ? 8.484 10.367 2.945 1 97.94 107 SER A C 1
ATOM 810 O O . SER A 1 107 ? 8.562 10.43 4.176 1 97.94 107 SER A O 1
ATOM 812 N N . PHE A 1 108 ? 7.375 10.469 2.293 1 98.31 108 PHE A N 1
ATOM 813 C CA . PHE A 1 108 ? 6.062 10.453 2.922 1 98.31 108 PHE A CA 1
ATOM 814 C C . PHE A 1 108 ? 5.727 9.062 3.441 1 98.31 108 PHE A C 1
ATOM 816 O O . PHE A 1 108 ? 4.992 8.914 4.422 1 98.31 108 PHE A O 1
ATOM 823 N N . PHE A 1 109 ? 6.285 8.016 2.873 1 98.81 109 PHE A N 1
ATOM 824 C CA . PHE A 1 109 ? 5.996 6.621 3.197 1 98.81 109 PHE A CA 1
ATOM 825 C C . PHE A 1 109 ? 7.188 5.961 3.881 1 98.81 109 PHE A C 1
ATOM 827 O O . PHE A 1 109 ? 8.188 5.652 3.232 1 98.81 109 PHE A O 1
ATOM 834 N N . PRO A 1 110 ? 7.105 5.641 5.168 1 98.38 110 PRO A N 1
ATOM 835 C CA . PRO A 1 110 ? 8.234 5 5.848 1 98.38 110 PRO A CA 1
ATOM 836 C C . PRO A 1 110 ? 8.5 3.582 5.344 1 98.38 110 PRO A C 1
ATOM 838 O O . PRO A 1 110 ? 9.633 3.094 5.426 1 98.38 110 PRO A O 1
ATOM 841 N N . TYR A 1 111 ? 7.48 2.916 4.875 1 98.81 111 TYR A N 1
ATOM 842 C CA . TYR A 1 111 ? 7.516 1.663 4.133 1 98.81 111 TYR A CA 1
ATOM 843 C C . TYR A 1 111 ? 6.23 1.464 3.336 1 98.81 111 TYR A C 1
ATOM 845 O O . TYR A 1 111 ? 5.258 2.197 3.521 1 98.81 111 TYR A O 1
ATOM 853 N N . VAL A 1 112 ? 6.305 0.568 2.385 1 98.94 112 VAL A N 1
ATOM 854 C CA . VAL A 1 112 ? 5.133 0.176 1.606 1 98.94 112 VAL A CA 1
ATOM 855 C C . VAL A 1 112 ? 4.875 -1.319 1.776 1 98.94 112 VAL A C 1
ATOM 857 O O . VAL A 1 112 ? 5.793 -2.133 1.647 1 98.94 112 VAL A O 1
ATOM 860 N N . GLU A 1 113 ? 3.676 -1.645 2.133 1 98.88 113 GLU A N 1
ATOM 861 C CA . GLU A 1 113 ? 3.254 -3.041 2.174 1 98.88 113 GLU A CA 1
ATOM 862 C C . GLU A 1 113 ? 2.174 -3.322 1.134 1 98.88 113 GLU A C 1
ATOM 864 O O . GLU A 1 113 ? 1.14 -2.652 1.108 1 98.88 113 GLU A O 1
ATOM 869 N N . VAL A 1 114 ? 2.479 -4.238 0.293 1 98.94 114 VAL A N 1
ATOM 870 C CA . VAL A 1 114 ? 1.52 -4.715 -0.699 1 98.94 114 VAL A CA 1
ATOM 871 C C . VAL A 1 114 ? 0.987 -6.086 -0.288 1 98.94 114 VAL A C 1
ATOM 873 O O . VAL A 1 114 ? 1.72 -7.078 -0.317 1 98.94 114 VAL A O 1
ATOM 876 N N . VAL A 1 115 ? -0.278 -6.152 0.103 1 98.75 115 VAL A N 1
ATOM 877 C CA . VAL A 1 115 ? -0.93 -7.41 0.441 1 98.75 115 VAL A CA 1
ATOM 878 C C . VAL A 1 115 ? -1.732 -7.914 -0.756 1 98.75 115 VAL A C 1
ATOM 880 O O . VAL A 1 115 ? -2.484 -7.156 -1.372 1 98.75 115 VAL A O 1
ATOM 883 N N . PHE A 1 116 ? -1.527 -9.195 -1.12 1 98.44 116 PHE A N 1
ATOM 884 C CA . PHE A 1 116 ? -2.178 -9.75 -2.301 1 98.44 116 PHE A CA 1
ATOM 885 C C . PHE A 1 116 ? -2.531 -11.219 -2.088 1 98.44 116 PHE A C 1
ATOM 887 O O . PHE A 1 116 ? -1.998 -11.867 -1.186 1 98.44 116 PHE A O 1
ATOM 894 N N . THR A 1 117 ? -3.455 -11.68 -2.895 1 97.25 117 THR A N 1
ATOM 895 C CA . THR A 1 117 ? -3.898 -13.07 -2.811 1 97.25 117 THR A CA 1
ATOM 896 C C . THR A 1 117 ? -3.492 -13.844 -4.062 1 97.25 117 THR A C 1
ATOM 898 O O . THR A 1 117 ? -3.609 -13.336 -5.18 1 97.25 117 THR A O 1
ATOM 901 N N . ILE A 1 118 ? -2.924 -14.992 -3.852 1 95.5 118 ILE A N 1
ATOM 902 C CA . ILE A 1 118 ? -2.684 -15.953 -4.922 1 95.5 118 ILE A CA 1
ATOM 903 C C . ILE A 1 118 ? -3.748 -17.047 -4.883 1 95.5 118 ILE A C 1
ATOM 905 O O . ILE A 1 118 ? -3.994 -17.641 -3.83 1 95.5 118 ILE A O 1
ATOM 909 N N . THR A 1 119 ? -4.379 -17.172 -6.035 1 93.88 119 THR A N 1
ATOM 910 C CA . THR A 1 119 ? -5.363 -18.25 -6.145 1 93.88 119 THR A CA 1
ATOM 911 C C . THR A 1 119 ? -4.789 -19.438 -6.902 1 93.88 119 THR A C 1
ATOM 913 O O . THR A 1 119 ? -3.662 -19.375 -7.402 1 93.88 119 THR A O 1
ATOM 916 N N . ARG A 1 120 ? -5.594 -20.484 -6.969 1 91.62 120 ARG A N 1
ATOM 917 C CA . ARG A 1 120 ? -5.168 -21.688 -7.664 1 91.62 120 ARG A CA 1
ATOM 918 C C . ARG A 1 120 ? -5.07 -21.453 -9.172 1 91.62 120 ARG A C 1
ATOM 920 O O . ARG A 1 120 ? -4.449 -22.234 -9.891 1 91.62 120 ARG A O 1
ATOM 927 N N . ALA A 1 121 ? -5.609 -20.391 -9.594 1 87.31 121 ALA A N 1
ATOM 928 C CA . ALA A 1 121 ? -5.652 -20.125 -11.023 1 87.31 121 ALA A CA 1
ATOM 929 C C . ALA A 1 121 ? -4.336 -19.531 -11.516 1 87.31 121 ALA A C 1
ATOM 931 O O . ALA A 1 121 ? -4.043 -19.547 -12.711 1 87.31 121 ALA A O 1
ATOM 932 N N . GLU A 1 122 ? -3.531 -19.016 -10.641 1 88.25 122 GLU A N 1
ATOM 933 C CA . GLU A 1 122 ? -2.312 -18.312 -11.047 1 88.25 122 GLU A CA 1
ATOM 934 C C . GLU A 1 122 ? -1.116 -19.25 -11.078 1 88.25 122 GLU A C 1
ATOM 936 O O . GLU A 1 122 ? -0.929 -20.062 -10.156 1 88.25 122 GLU A O 1
ATOM 941 N N . ARG A 1 123 ? -0.341 -19.141 -12.195 1 89.62 123 ARG A N 1
ATOM 942 C CA . ARG A 1 123 ? 0.931 -19.844 -12.273 1 89.62 123 ARG A CA 1
ATOM 943 C C . ARG A 1 123 ? 2.104 -18.906 -12.055 1 89.62 123 ARG A C 1
ATOM 945 O O . ARG A 1 123 ? 3.146 -19.297 -11.539 1 89.62 123 ARG A O 1
ATOM 952 N N . LYS A 1 124 ? 1.879 -17.703 -12.516 1 93.44 124 LYS A N 1
ATOM 953 C CA . LYS A 1 124 ? 2.885 -16.656 -12.359 1 93.44 124 LYS A CA 1
ATOM 954 C C . LYS A 1 124 ? 2.26 -15.375 -11.82 1 93.44 124 LYS A C 1
ATOM 956 O O . LYS A 1 124 ? 1.183 -14.969 -12.266 1 93.44 124 LYS A O 1
ATOM 961 N N . VAL A 1 125 ? 2.893 -14.82 -10.844 1 95.62 125 VAL A N 1
ATOM 962 C CA . VAL A 1 125 ? 2.479 -13.539 -10.297 1 95.62 125 VAL A CA 1
ATOM 963 C C . VAL A 1 125 ? 3.637 -12.547 -10.375 1 95.62 125 VAL A C 1
ATOM 965 O O . VAL A 1 125 ? 4.746 -12.844 -9.93 1 95.62 125 VAL A O 1
ATOM 968 N N . HIS A 1 126 ? 3.432 -11.445 -11.078 1 96.81 126 HIS A N 1
ATOM 969 C CA . HIS A 1 126 ? 4.387 -10.344 -11.117 1 96.81 126 HIS A CA 1
ATOM 970 C C . HIS A 1 126 ? 3.838 -9.109 -10.406 1 96.81 126 HIS A C 1
ATOM 972 O O . HIS A 1 126 ? 2.734 -8.656 -10.703 1 96.81 126 HIS A O 1
ATOM 978 N N . VAL A 1 127 ? 4.605 -8.633 -9.367 1 98.38 127 VAL A N 1
ATOM 979 C CA . VAL A 1 127 ? 4.18 -7.461 -8.609 1 98.38 127 VAL A CA 1
ATOM 980 C C . VAL A 1 127 ? 5.219 -6.352 -8.75 1 98.38 127 VAL A C 1
ATOM 982 O O . VAL A 1 127 ? 6.23 -6.344 -8.039 1 98.38 127 VAL A O 1
ATOM 985 N N . PRO A 1 128 ? 4.977 -5.363 -9.578 1 98.62 128 PRO A N 1
ATOM 986 C CA . PRO A 1 128 ? 5.836 -4.18 -9.656 1 98.62 128 PRO A CA 1
ATOM 987 C C . PRO A 1 128 ? 5.469 -3.115 -8.617 1 98.62 128 PRO A C 1
ATOM 989 O O . PRO A 1 128 ? 4.309 -3.02 -8.211 1 98.62 128 PRO A O 1
ATOM 992 N N . LEU A 1 129 ? 6.492 -2.402 -8.188 1 98.88 129 LEU A N 1
ATOM 993 C CA . LEU A 1 129 ? 6.324 -1.177 -7.418 1 98.88 129 LEU A CA 1
ATOM 994 C C . LEU A 1 129 ? 7.02 -0.004 -8.102 1 98.88 129 LEU A C 1
ATOM 996 O O . LEU A 1 129 ? 8.242 0.001 -8.242 1 98.88 129 LEU A O 1
ATOM 1000 N N . LEU A 1 130 ? 6.242 0.965 -8.562 1 98.88 130 LEU A N 1
ATOM 1001 C CA . LEU A 1 130 ? 6.762 2.242 -9.039 1 98.88 130 LEU A CA 1
ATOM 1002 C C . LEU A 1 130 ? 6.738 3.287 -7.93 1 98.88 130 LEU A C 1
ATOM 1004 O O . LEU A 1 130 ? 5.668 3.719 -7.5 1 98.88 130 LEU A O 1
ATOM 1008 N N . LEU A 1 131 ? 7.941 3.705 -7.527 1 98.75 131 LEU A N 1
ATOM 1009 C CA . LEU A 1 131 ? 7.934 4.484 -6.293 1 98.75 131 LEU A CA 1
ATOM 1010 C C . LEU A 1 131 ? 8.656 5.812 -6.48 1 98.75 131 LEU A C 1
ATOM 1012 O O . LEU A 1 131 ? 9.633 5.895 -7.227 1 98.75 131 LEU A O 1
ATOM 1016 N N . SER A 1 132 ? 8.164 6.844 -5.848 1 98.75 132 SER A N 1
ATOM 1017 C CA . SER A 1 132 ? 8.773 8.125 -5.523 1 98.75 132 SER A CA 1
ATOM 1018 C C . SER A 1 132 ? 8.68 8.43 -4.031 1 98.75 132 SER A C 1
ATOM 1020 O O . SER A 1 132 ? 8.008 7.703 -3.291 1 98.75 132 SER A O 1
ATOM 1022 N N . PRO A 1 133 ? 9.367 9.516 -3.615 1 98.5 133 PRO A N 1
ATOM 1023 C CA . PRO A 1 133 ? 9.258 9.836 -2.189 1 98.5 133 PRO A CA 1
ATOM 1024 C C . PRO A 1 133 ? 7.828 10.133 -1.758 1 98.5 133 PRO A C 1
ATOM 1026 O O . PRO A 1 133 ? 7.477 9.945 -0.589 1 98.5 133 PRO A O 1
ATOM 1029 N N . TYR A 1 134 ? 6.91 10.508 -2.744 1 98.44 134 TYR A N 1
ATOM 1030 C CA . TYR A 1 134 ? 5.602 11.008 -2.336 1 98.44 134 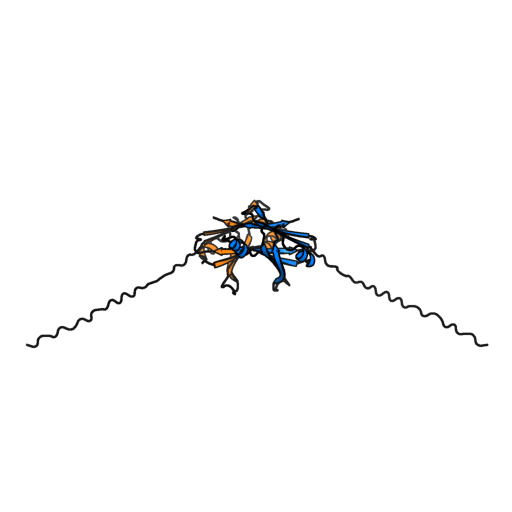TYR A CA 1
ATOM 1031 C C . TYR A 1 134 ? 4.488 10.328 -3.121 1 98.44 134 TYR A C 1
ATOM 1033 O O . TYR A 1 134 ? 3.35 10.797 -3.137 1 98.44 134 TYR A O 1
ATOM 1041 N N . SER A 1 135 ? 4.863 9.188 -3.756 1 98.81 135 SER A N 1
ATOM 1042 C CA . SER A 1 135 ? 3.857 8.398 -4.453 1 98.81 135 SER A CA 1
ATOM 1043 C C . SER A 1 135 ? 4.34 6.969 -4.684 1 98.81 135 SER A C 1
ATOM 1045 O O . SER A 1 135 ? 5.543 6.703 -4.688 1 98.81 135 SER A O 1
ATOM 1047 N N . TYR A 1 136 ? 3.375 6.094 -4.84 1 98.94 136 TYR A N 1
ATOM 1048 C CA . TYR A 1 136 ? 3.715 4.793 -5.402 1 98.94 136 TYR A CA 1
ATOM 1049 C C . TYR A 1 136 ? 2.504 4.16 -6.082 1 98.94 136 TYR A C 1
ATOM 1051 O O . TYR A 1 136 ? 1.363 4.535 -5.805 1 98.94 136 TYR A O 1
ATOM 1059 N N . THR A 1 137 ? 2.789 3.303 -7.031 1 98.81 137 THR A N 1
ATOM 1060 C CA . THR A 1 137 ? 1.831 2.502 -7.789 1 98.81 137 THR A CA 1
ATOM 1061 C C . THR A 1 137 ? 2.252 1.035 -7.812 1 98.81 137 THR A C 1
ATOM 1063 O O . THR A 1 137 ? 3.439 0.726 -7.93 1 98.81 137 THR A O 1
ATOM 1066 N N . THR A 1 138 ? 1.317 0.19 -7.629 1 98.88 138 THR A N 1
ATOM 1067 C CA . THR A 1 138 ? 1.535 -1.243 -7.797 1 98.88 138 THR A CA 1
ATOM 1068 C C . THR A 1 138 ? 0.361 -1.887 -8.531 1 98.88 138 THR A C 1
ATOM 1070 O O . THR A 1 138 ? -0.726 -1.309 -8.602 1 98.88 138 THR A O 1
ATOM 1073 N N . TYR A 1 139 ? 0.614 -3.027 -9.164 1 98.69 139 TYR A N 1
ATOM 1074 C CA . TYR A 1 139 ? -0.396 -3.77 -9.914 1 98.69 139 TYR A CA 1
ATOM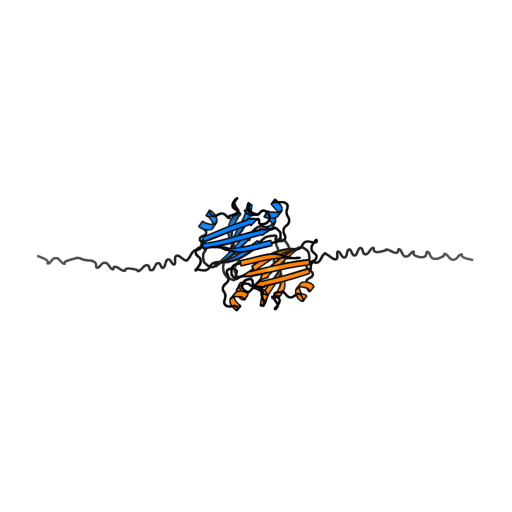 1075 C C . TYR A 1 139 ? 0.027 -5.223 -10.109 1 98.69 139 TYR A C 1
ATOM 1077 O O . TYR A 1 139 ? 1.185 -5.574 -9.867 1 98.69 139 TYR A O 1
ATOM 1085 N N . ARG A 1 140 ? -0.935 -6.02 -10.398 1 98.06 140 ARG A N 1
ATOM 1086 C CA . ARG A 1 140 ? -0.631 -7.383 -10.828 1 98.06 140 ARG A CA 1
ATOM 1087 C C . ARG A 1 140 ? -0.145 -7.402 -12.273 1 98.06 140 ARG A C 1
ATOM 1089 O O . ARG A 1 140 ? -0.918 -7.145 -13.203 1 98.06 140 ARG A O 1
ATOM 1096 N N . GLY A 1 141 ? 1.164 -7.746 -12.375 1 93.12 141 GLY A N 1
ATOM 1097 C CA . GLY A 1 141 ? 1.732 -7.816 -13.711 1 93.12 141 GLY A CA 1
ATOM 1098 C C . GLY A 1 141 ? 1.586 -9.188 -14.352 1 93.12 141 GLY A C 1
ATOM 1099 O O . GLY A 1 141 ? 1.114 -10.125 -13.711 1 93.12 141 GLY A O 1
ATOM 1100 N N . SER A 1 142 ? 1.862 -9.258 -15.719 1 85.62 142 SER A N 1
ATOM 1101 C CA . SER A 1 142 ? 1.81 -10.516 -16.469 1 85.62 142 SER A CA 1
ATOM 1102 C C . SER A 1 142 ? 3.209 -11.062 -16.719 1 85.62 142 SER A C 1
ATOM 1104 O O . SER A 1 142 ? 4.188 -10.312 -16.719 1 85.62 142 SER A O 1
ATOM 1106 N N . HIS B 1 1 ? 4.867 61.938 75.438 1 34.91 1 HIS B N 1
ATOM 1107 C CA . HIS B 1 1 ? 4.02 61.75 74.25 1 34.91 1 HIS B CA 1
ATOM 1108 C C . HIS B 1 1 ? 4.656 60.812 73.25 1 34.91 1 HIS B C 1
ATOM 1110 O O . HIS B 1 1 ? 5.734 61.094 72.688 1 34.91 1 HIS B O 1
ATOM 1116 N N . PRO B 1 2 ? 4.52 59.469 73.438 1 38.91 2 PRO B N 1
ATOM 1117 C CA . PRO B 1 2 ? 5.141 58.281 72.875 1 38.91 2 PRO B CA 1
ATOM 1118 C C . PRO B 1 2 ? 4.871 58.094 71.375 1 38.91 2 PRO B C 1
ATOM 1120 O O . PRO B 1 2 ? 3.758 58.375 70.938 1 38.91 2 PRO B O 1
ATOM 1123 N N . PHE B 1 3 ? 5.863 58.531 70.562 1 39.28 3 PHE B N 1
ATOM 1124 C CA . PHE B 1 3 ? 5.84 58.5 69.062 1 39.28 3 PHE B CA 1
ATOM 1125 C C . PHE B 1 3 ? 5.422 57.125 68.562 1 39.28 3 PHE B C 1
ATOM 1127 O O . PHE B 1 3 ? 5.879 56.094 69.062 1 39.28 3 PHE B O 1
ATOM 1134 N N . PRO B 1 4 ? 4.266 56.969 67.938 1 39.47 4 PRO B N 1
ATOM 1135 C CA . PRO B 1 4 ? 3.605 55.781 67.375 1 39.47 4 PRO B CA 1
ATOM 1136 C C . PRO B 1 4 ? 4.438 55.062 66.312 1 39.47 4 PRO B C 1
ATOM 1138 O O . PRO B 1 4 ? 5.02 55.719 65.438 1 39.47 4 PRO B O 1
ATOM 1141 N N . LEU B 1 5 ? 5.094 54 66.688 1 37.69 5 LEU B N 1
ATOM 1142 C CA . LEU B 1 5 ? 5.875 53.094 65.812 1 37.69 5 LEU B CA 1
ATOM 1143 C C . LEU B 1 5 ? 5.059 52.625 64.625 1 37.69 5 LEU B C 1
ATOM 1145 O O . LEU B 1 5 ? 3.943 52.125 64.75 1 37.69 5 LEU B O 1
ATOM 1149 N N . LEU B 1 6 ? 5.145 53.406 63.562 1 36.62 6 LEU B N 1
ATOM 1150 C CA . LEU B 1 6 ?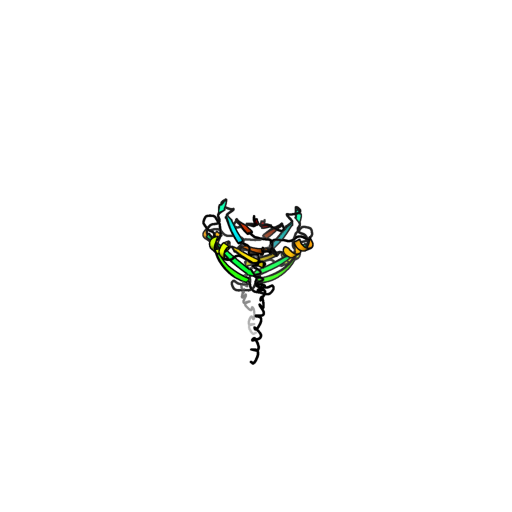 4.441 53.094 62.312 1 36.62 6 LEU B CA 1
ATOM 1151 C C . LEU B 1 6 ? 4.699 51.656 61.875 1 36.62 6 LEU B C 1
ATOM 1153 O O . LEU B 1 6 ? 5.816 51.156 62 1 36.62 6 LEU B O 1
ATOM 1157 N N . PRO B 1 7 ? 3.666 50.844 61.75 1 36.88 7 PRO B N 1
ATOM 1158 C CA . PRO B 1 7 ? 3.664 49.438 61.375 1 36.88 7 PRO B CA 1
ATOM 1159 C C . PRO B 1 7 ? 4.32 49.188 60 1 36.88 7 PRO B C 1
ATOM 1161 O O . PRO B 1 7 ? 4.309 50.094 59.156 1 36.88 7 PRO B O 1
ATOM 1164 N N . TRP B 1 8 ? 5.438 48.469 59.969 1 34.97 8 TRP B N 1
ATOM 1165 C CA . TRP B 1 8 ? 6.191 47.938 58.844 1 34.97 8 TRP B CA 1
ATOM 1166 C C . TRP B 1 8 ? 5.266 47.25 57.844 1 34.97 8 TRP B C 1
ATOM 1168 O O . TRP B 1 8 ? 4.523 46.344 58.219 1 34.97 8 TR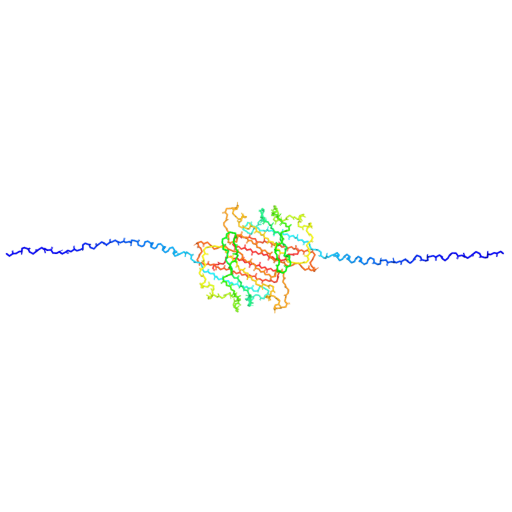P B O 1
ATOM 1178 N N . THR B 1 9 ? 4.648 48.031 56.969 1 33.31 9 THR B N 1
ATOM 1179 C CA . THR B 1 9 ? 3.838 47.531 55.844 1 33.31 9 THR B CA 1
ATOM 1180 C C . THR B 1 9 ? 4.566 46.406 55.125 1 33.31 9 THR B C 1
ATOM 1182 O O . THR B 1 9 ? 5.762 46.531 54.844 1 33.31 9 THR B O 1
ATOM 1185 N N . SER B 1 10 ? 4.148 45.188 55.281 1 36.41 10 SER B N 1
ATOM 1186 C CA . SER B 1 10 ? 4.465 43.906 54.625 1 36.41 10 SER B CA 1
ATOM 1187 C C . SER B 1 10 ? 4.398 44.062 53.094 1 36.41 10 SER B C 1
ATOM 1189 O O . SER B 1 10 ? 3.371 44.469 52.562 1 36.41 10 SER B O 1
ATOM 1191 N N . HIS B 1 11 ? 5.496 44.625 52.5 1 39.78 11 HIS B N 1
ATOM 1192 C CA . HIS B 1 11 ? 5.535 44.625 51.031 1 39.78 11 HIS B CA 1
ATOM 1193 C C . HIS B 1 11 ? 5.152 43.25 50.469 1 39.78 11 HIS B C 1
ATOM 1195 O O . HIS B 1 11 ? 5.613 42.219 50.969 1 39.78 11 HIS B O 1
ATOM 1201 N N . ALA B 1 12 ? 3.979 43.125 49.844 1 39.66 12 ALA B N 1
ATOM 1202 C CA . ALA B 1 12 ? 3.383 42.156 48.969 1 39.66 12 ALA B CA 1
ATOM 1203 C C . ALA B 1 12 ? 4.355 41.75 47.844 1 39.66 12 ALA B C 1
ATOM 1205 O O . ALA B 1 12 ? 4.762 42.594 47.062 1 39.66 12 ALA B O 1
ATOM 1206 N N . GLY B 1 13 ? 5.371 40.875 48.219 1 35.69 13 GLY B N 1
ATOM 1207 C CA . GLY B 1 13 ? 6.16 40.281 47.156 1 35.69 13 GLY B CA 1
ATOM 1208 C C . GLY B 1 13 ? 5.316 39.75 46 1 35.69 13 GLY B C 1
ATOM 1209 O O . GLY B 1 13 ? 4.457 38.875 46.219 1 35.69 13 GLY B O 1
ATOM 1210 N N . LEU B 1 14 ? 5.008 40.562 45 1 38.06 14 LEU B N 1
ATOM 1211 C CA . LEU B 1 14 ? 4.395 40.156 43.75 1 38.06 14 LEU B CA 1
ATOM 1212 C C . LEU B 1 14 ? 5.172 38.969 43.125 1 38.06 14 LEU B C 1
ATOM 1214 O O . LEU B 1 14 ? 6.289 39.156 42.656 1 38.06 14 LEU B O 1
ATOM 1218 N N . SER B 1 15 ? 5.203 37.812 43.812 1 38.56 15 SER B N 1
ATOM 1219 C CA . SER B 1 15 ? 5.727 36.688 43.031 1 38.56 15 SER B CA 1
ATOM 1220 C C . SER B 1 15 ? 5.012 36.594 41.688 1 38.56 15 SER B C 1
ATOM 1222 O O . SER B 1 15 ? 3.809 36.344 41.625 1 38.56 15 SER B O 1
ATOM 1224 N N . ALA B 1 16 ? 5.328 37.375 40.656 1 41.88 16 ALA B N 1
ATOM 1225 C CA . ALA B 1 16 ? 4.887 37.062 39.281 1 41.88 16 ALA B CA 1
ATOM 1226 C C . ALA B 1 16 ? 5.203 35.625 38.938 1 41.88 16 ALA B C 1
ATOM 1228 O O . ALA B 1 16 ? 6.371 35.25 38.812 1 41.88 16 ALA B O 1
ATOM 1229 N N . TRP B 1 17 ? 4.426 34.625 39.438 1 43.56 17 TRP B N 1
ATOM 1230 C CA . TRP B 1 17 ? 4.465 33.344 38.75 1 43.56 17 TRP B CA 1
ATOM 1231 C C . TRP B 1 17 ? 4.383 33.5 37.25 1 43.56 17 TRP B C 1
ATOM 1233 O O . TRP B 1 17 ? 3.398 34.031 36.719 1 43.56 17 TRP B O 1
ATOM 1243 N N . ILE B 1 18 ? 5.52 33.75 36.594 1 38.94 18 ILE B N 1
ATOM 1244 C CA . ILE B 1 18 ? 5.594 33.531 35.156 1 38.94 18 ILE B CA 1
ATOM 1245 C C . ILE B 1 18 ? 4.938 32.188 34.812 1 38.94 18 ILE B C 1
ATOM 1247 O O . ILE B 1 18 ? 5.391 31.141 35.25 1 38.94 18 ILE B O 1
ATOM 1251 N N . GLN B 1 19 ? 3.656 32.094 34.719 1 38.69 19 GLN B N 1
ATOM 1252 C CA . GLN B 1 19 ? 3.025 31 34 1 38.69 19 GLN B CA 1
ATOM 1253 C C . GLN B 1 19 ? 3.701 30.766 32.656 1 38.69 19 GLN B C 1
ATOM 1255 O O . GLN B 1 19 ? 3.596 31.594 31.734 1 38.69 19 GLN B O 1
ATOM 1260 N N . ILE B 1 20 ? 4.906 30.359 32.625 1 37.06 20 ILE B N 1
ATOM 1261 C CA . ILE B 1 20 ? 5.289 29.859 31.297 1 37.06 20 ILE B CA 1
ATOM 1262 C C . ILE B 1 20 ? 4.281 28.812 30.828 1 37.06 20 ILE B C 1
ATOM 1264 O O . ILE B 1 20 ? 4.227 27.703 31.359 1 37.06 20 ILE B O 1
ATOM 1268 N N . ALA B 1 21 ? 3.035 29.031 30.781 1 40.09 21 ALA B N 1
ATOM 1269 C CA . ALA B 1 21 ? 2.24 28.094 30 1 40.09 21 ALA B CA 1
ATOM 1270 C C . ALA B 1 21 ? 2.891 27.812 28.641 1 40.09 21 ALA B C 1
ATOM 1272 O O . ALA B 1 21 ? 2.941 28.688 27.781 1 40.09 21 ALA B O 1
ATOM 1273 N N . SER B 1 22 ? 4.043 27.219 28.578 1 38.38 22 SER B N 1
ATOM 1274 C CA . SER B 1 22 ? 4.355 26.703 27.266 1 38.38 22 SER B CA 1
ATOM 1275 C C . SER B 1 22 ? 3.201 25.875 26.703 1 38.38 22 SER B C 1
ATOM 1277 O O . SER B 1 22 ? 2.932 24.766 27.188 1 38.38 22 SER B O 1
ATOM 1279 N N . SER B 1 23 ? 2.02 26.328 26.703 1 42.5 23 SER B N 1
ATOM 1280 C CA . SER B 1 23 ? 1.066 25.578 25.891 1 42.5 23 SER B CA 1
ATOM 1281 C C . SER B 1 23 ? 1.71 25.109 24.578 1 42.5 23 SER B C 1
ATOM 1283 O O . SER B 1 23 ? 2.01 25.922 23.703 1 42.5 23 SER B O 1
ATOM 1285 N N . SER B 1 24 ? 2.746 24.375 24.547 1 43.06 24 SER B N 1
ATOM 1286 C CA . SER B 1 24 ? 3.162 23.766 23.281 1 43.06 24 SER B CA 1
ATOM 1287 C C . SER B 1 24 ? 1.96 23.406 22.406 1 43.06 24 SER B 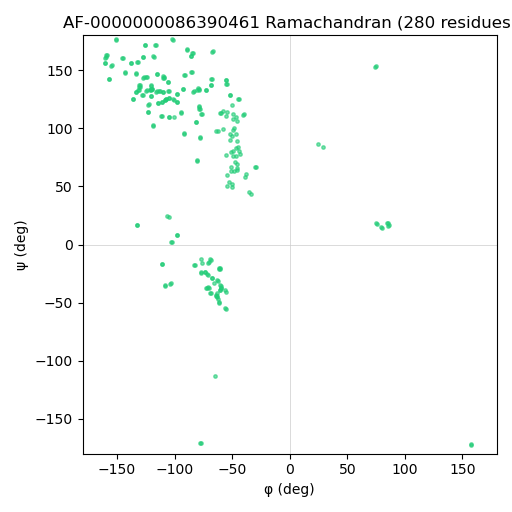C 1
ATOM 1289 O O . SER B 1 24 ? 1.296 22.391 22.656 1 43.06 24 SER B O 1
ATOM 1291 N N . GLU B 1 25 ? 1.002 24.188 22.266 1 51.22 25 GLU B N 1
ATOM 1292 C CA . GLU B 1 25 ? -0.038 23.953 21.266 1 51.22 25 GLU B CA 1
ATOM 1293 C C . GLU B 1 25 ? 0.516 23.203 20.062 1 51.22 25 GLU B C 1
ATOM 1295 O O . GLU B 1 25 ? 1.272 23.766 19.266 1 51.22 25 GLU B O 1
ATOM 1300 N N . GLY B 1 26 ? 0.911 21.984 20.203 1 65.75 26 GLY B N 1
ATOM 1301 C CA . GLY B 1 26 ? 1.586 21.094 19.281 1 65.75 26 GLY B CA 1
ATOM 1302 C C . GLY B 1 26 ? 0.982 21.125 17.875 1 65.75 26 GLY B C 1
ATOM 1303 O O . GLY B 1 26 ? -0.183 21.484 17.719 1 65.75 26 GLY B O 1
ATOM 1304 N N . HIS B 1 27 ? 1.699 21.375 16.859 1 77.81 27 HIS B N 1
ATOM 1305 C CA . HIS B 1 27 ? 1.355 21.328 15.445 1 77.81 27 HIS B CA 1
ATOM 1306 C C . HIS B 1 27 ? 0.476 20.125 15.125 1 77.81 27 HIS B C 1
ATOM 1308 O O . HIS B 1 27 ? 0.771 19.016 15.555 1 77.81 27 HIS B O 1
ATOM 1314 N N . ARG B 1 28 ? -0.853 20.5 14.766 1 88.75 28 ARG B N 1
ATOM 1315 C CA . ARG B 1 28 ? -1.758 19.438 14.336 1 88.75 28 ARG B CA 1
ATOM 1316 C C . ARG B 1 28 ? -2.043 19.531 12.836 1 88.75 28 ARG B C 1
ATOM 1318 O O . ARG B 1 28 ? -2.127 20.641 12.289 1 88.75 28 ARG B O 1
ATOM 1325 N N . ALA B 1 29 ? -2.16 18.422 12.242 1 92.31 29 ALA B N 1
ATOM 1326 C CA . ALA B 1 29 ? -2.447 18.359 10.812 1 92.31 29 ALA B CA 1
ATOM 1327 C C . ALA B 1 29 ? -3.859 17.844 10.555 1 92.31 29 ALA B C 1
ATOM 1329 O O . ALA B 1 29 ? -4.383 17.047 11.336 1 92.31 29 ALA B O 1
ATOM 1330 N N . SER B 1 30 ? -4.465 18.406 9.539 1 94.06 30 SER B N 1
ATOM 1331 C CA . SER B 1 30 ? -5.719 17.844 9.039 1 94.06 30 SER B CA 1
ATOM 1332 C C . SER B 1 30 ? -5.465 16.812 7.945 1 94.06 30 SER B C 1
ATOM 1334 O O . SER B 1 30 ? -4.504 16.938 7.18 1 94.06 30 SER B O 1
ATOM 1336 N N . LEU B 1 31 ? -6.324 15.812 7.934 1 96.12 31 LEU B N 1
ATOM 1337 C CA . LEU B 1 31 ? -6.227 14.75 6.938 1 96.12 31 LEU B CA 1
ATOM 1338 C C . LEU B 1 31 ? -7.496 14.68 6.098 1 96.12 31 LEU B C 1
ATOM 1340 O O . LEU B 1 31 ? -8.609 14.766 6.629 1 96.12 31 LEU B O 1
ATOM 1344 N N . SER B 1 32 ? -7.359 14.578 4.812 1 96.56 32 SER B N 1
ATOM 1345 C CA . SER B 1 32 ? -8.461 14.219 3.93 1 96.56 32 SER B CA 1
ATOM 1346 C C . SER B 1 32 ? -8.117 13 3.084 1 96.56 32 SER B C 1
ATOM 1348 O O . SER B 1 32 ? -6.957 12.797 2.715 1 96.56 32 SER B O 1
ATOM 1350 N N . VAL B 1 33 ? -9.094 12.148 2.832 1 98 33 VAL B N 1
ATOM 1351 C CA . VAL B 1 33 ? -8.953 10.891 2.109 1 98 33 VAL B CA 1
ATOM 1352 C C . VAL B 1 33 ? -9.977 10.82 0.981 1 98 33 VAL B C 1
ATOM 1354 O O . VAL B 1 33 ? -11.164 11.07 1.2 1 98 33 VAL B O 1
ATOM 1357 N N . HIS B 1 34 ? -9.508 10.539 -0.188 1 98.12 34 HIS B N 1
ATOM 1358 C CA . HIS B 1 34 ? -10.344 10.367 -1.371 1 98.12 34 HIS B CA 1
ATOM 1359 C C . HIS B 1 34 ? -10.008 9.07 -2.102 1 98.12 34 HIS B C 1
ATOM 1361 O O . HIS B 1 34 ? -8.836 8.719 -2.236 1 98.12 34 HIS B O 1
ATOM 1367 N N . ALA B 1 35 ? -11.062 8.352 -2.5 1 98.81 35 ALA B N 1
ATOM 1368 C CA . ALA B 1 35 ? -10.859 7.137 -3.281 1 98.81 35 ALA B CA 1
ATOM 1369 C C . ALA B 1 35 ? -11.633 7.191 -4.598 1 98.81 35 ALA B C 1
ATOM 1371 O O . ALA B 1 35 ? -12.805 7.582 -4.621 1 98.81 35 ALA B O 1
ATOM 1372 N N . LEU B 1 36 ? -10.953 6.844 -5.652 1 98.88 36 LEU B N 1
ATOM 1373 C CA . LEU B 1 36 ? -11.516 6.789 -6.996 1 98.88 36 LEU B CA 1
ATOM 1374 C C . LEU B 1 36 ? -11.508 5.363 -7.535 1 98.88 36 LEU B C 1
ATOM 1376 O O . LEU B 1 36 ? -10.484 4.672 -7.449 1 98.88 36 LEU B O 1
ATOM 1380 N N . ASN B 1 37 ? -12.641 4.922 -8.07 1 98.75 37 ASN B N 1
ATOM 1381 C CA . ASN B 1 37 ? -12.742 3.691 -8.852 1 98.75 37 ASN B CA 1
ATOM 1382 C C . ASN B 1 37 ? -12.297 3.902 -10.289 1 98.75 37 ASN B C 1
ATOM 1384 O O . ASN B 1 37 ? -13.055 4.414 -11.117 1 98.75 37 ASN B O 1
ATOM 1388 N N . VAL B 1 38 ? -11.141 3.408 -10.547 1 98.25 38 VAL B N 1
ATOM 1389 C CA . VAL B 1 38 ? -10.547 3.688 -11.852 1 98.25 38 VAL B CA 1
ATOM 1390 C C . VAL B 1 38 ? -11.203 2.809 -12.914 1 98.25 38 VAL B C 1
ATOM 1392 O O . VAL B 1 38 ? -11.195 3.15 -14.102 1 98.25 38 VAL B O 1
ATOM 1395 N N . LEU B 1 39 ? -11.75 1.696 -12.5 1 97 39 LEU B N 1
ATOM 1396 C CA . LEU B 1 39 ? -12.461 0.831 -13.43 1 97 39 LEU B CA 1
ATOM 1397 C C . LEU B 1 39 ? -13.633 1.568 -14.07 1 97 39 LEU B C 1
ATOM 1399 O O . LEU B 1 39 ? -13.891 1.413 -15.266 1 97 39 LEU B O 1
ATOM 1403 N N . THR B 1 40 ? -14.297 2.424 -13.359 1 97.69 40 THR B N 1
ATOM 1404 C CA . THR B 1 40 ? -15.492 3.111 -13.836 1 97.69 40 THR B CA 1
ATOM 1405 C C . THR B 1 40 ? -15.211 4.594 -14.055 1 97.69 40 THR B C 1
ATOM 1407 O O . THR B 1 40 ? -16 5.293 -14.688 1 97.69 40 THR B O 1
ATOM 1410 N N . GLY B 1 41 ? -14.156 5.094 -13.516 1 98.12 41 GLY B N 1
ATOM 1411 C CA . GLY B 1 41 ? -13.875 6.52 -13.547 1 98.12 41 GLY B CA 1
ATOM 1412 C C . GLY B 1 41 ? -14.727 7.32 -12.578 1 98.12 41 GLY B C 1
ATOM 1413 O O . GLY B 1 41 ? -14.812 8.547 -12.688 1 98.12 41 GLY B O 1
ATOM 1414 N N . LEU B 1 42 ? -15.312 6.66 -11.602 1 98.62 42 LEU B N 1
ATOM 1415 C CA . LEU B 1 42 ? -16.219 7.285 -10.641 1 98.62 42 LEU B CA 1
ATOM 1416 C C . LEU B 1 42 ? -15.664 7.164 -9.219 1 98.62 42 LEU B C 1
ATOM 1418 O O . LEU B 1 42 ? -14.789 6.34 -8.961 1 98.62 42 LEU B O 1
ATOM 1422 N N . PRO B 1 43 ? -16.203 8.023 -8.305 1 98.75 43 PRO B N 1
ATOM 1423 C CA . PRO B 1 43 ? -15.797 7.867 -6.902 1 98.75 43 PRO B CA 1
ATOM 1424 C C . PRO B 1 43 ? -16.047 6.457 -6.371 1 98.75 43 PRO B C 1
ATOM 1426 O O . PRO B 1 43 ? -17.031 5.816 -6.742 1 98.75 43 PRO B O 1
ATOM 1429 N N . ALA B 1 44 ? -15.148 5.992 -5.578 1 98.88 44 ALA B N 1
ATOM 1430 C CA . ALA B 1 44 ? -15.359 4.715 -4.895 1 98.88 44 ALA B CA 1
ATOM 1431 C C . ALA B 1 44 ? -16.297 4.879 -3.707 1 98.88 44 ALA B C 1
ATOM 1433 O O . ALA B 1 44 ? -15.859 5.145 -2.586 1 98.88 44 ALA B O 1
ATOM 1434 N N . THR B 1 45 ? -17.578 4.668 -3.91 1 98.62 45 THR B N 1
ATOM 1435 C CA . THR B 1 45 ? -18.594 4.84 -2.885 1 98.62 45 THR B CA 1
ATOM 1436 C C . THR B 1 45 ? -18.703 3.588 -2.02 1 98.62 45 THR B C 1
ATOM 1438 O O . THR B 1 45 ? -18.719 2.469 -2.535 1 98.62 45 THR B O 1
ATOM 1441 N N . GLY B 1 46 ? -18.703 3.73 -0.746 1 98.44 46 GLY B N 1
ATOM 1442 C CA . GLY B 1 46 ? -18.984 2.629 0.163 1 98.44 46 GLY B CA 1
ATOM 1443 C C . GLY B 1 46 ? -17.75 1.812 0.502 1 98.44 46 GLY B C 1
ATOM 1444 O O . GLY B 1 46 ? -17.859 0.678 0.972 1 98.44 46 GLY B O 1
ATOM 1445 N N . LEU B 1 47 ? -16.609 2.363 0.238 1 98.81 47 LEU B N 1
ATOM 1446 C CA . LEU B 1 47 ? -15.352 1.723 0.606 1 98.81 47 LEU B CA 1
ATOM 1447 C C . LEU B 1 47 ? -15.055 1.933 2.086 1 98.81 47 LEU B C 1
ATOM 1449 O O . LEU B 1 47 ? -14.891 3.068 2.537 1 98.81 47 LEU B O 1
ATOM 1453 N N . ALA B 1 48 ? -14.961 0.867 2.826 1 98.75 48 ALA B N 1
ATOM 1454 C CA . ALA B 1 48 ? -14.625 0.984 4.242 1 98.75 48 ALA B CA 1
ATOM 1455 C C . ALA B 1 48 ? -13.188 1.453 4.426 1 98.75 48 ALA B C 1
ATOM 1457 O O . ALA B 1 48 ? -12.273 0.964 3.75 1 98.75 48 ALA B O 1
ATOM 1458 N N . VAL B 1 49 ? -12.984 2.383 5.359 1 98.5 49 VAL B N 1
ATOM 1459 C CA . VAL B 1 49 ? -11.688 2.992 5.645 1 98.5 49 VAL B CA 1
ATOM 1460 C C . VAL B 1 49 ? -11.453 3.014 7.152 1 98.5 49 VAL B C 1
ATOM 1462 O O . VAL B 1 49 ? -12.328 3.404 7.922 1 98.5 49 VAL B O 1
ATOM 1465 N N . HIS B 1 50 ? -10.258 2.561 7.551 1 98.12 50 HIS B N 1
ATOM 1466 C CA . HIS B 1 50 ? -9.812 2.615 8.938 1 98.12 50 HIS B CA 1
ATOM 1467 C C . HIS B 1 50 ? -8.523 3.424 9.07 1 98.12 50 HIS B C 1
ATOM 1469 O O . HIS B 1 50 ? -7.586 3.24 8.297 1 98.12 50 HIS B O 1
ATOM 1475 N N . LEU B 1 51 ? -8.5 4.316 10.039 1 98 51 LEU B N 1
ATOM 1476 C CA . LEU B 1 51 ? -7.309 5.086 10.359 1 98 51 LEU B CA 1
ATOM 1477 C C . LEU B 1 51 ? -6.723 4.652 11.695 1 98 51 LEU B C 1
ATOM 1479 O O . LEU B 1 51 ? -7.453 4.52 12.688 1 98 51 LEU B O 1
ATOM 1483 N N . SER B 1 52 ? -5.426 4.418 11.688 1 97.5 52 SER B N 1
ATOM 1484 C CA . SER B 1 52 ? -4.715 4.066 12.906 1 97.5 52 SER B CA 1
ATOM 1485 C C . SER B 1 52 ? -3.441 4.891 13.062 1 97.5 52 SER B C 1
ATOM 1487 O O . SER B 1 52 ? -2.926 5.441 12.086 1 97.5 52 SER B O 1
ATOM 1489 N N . GLN B 1 53 ? -3.033 4.977 14.312 1 96.19 53 GLN B N 1
ATOM 1490 C CA . GLN B 1 53 ? -1.766 5.621 14.641 1 96.19 53 GLN B CA 1
ATOM 1491 C C . GLN B 1 53 ? -0.823 4.648 15.344 1 96.19 53 GLN B C 1
ATOM 1493 O O . GLN B 1 53 ? -1.251 3.873 16.203 1 96.19 53 GLN B O 1
ATOM 1498 N N . LEU B 1 54 ? 0.423 4.715 14.906 1 95.06 54 LEU B N 1
ATOM 1499 C CA . LEU B 1 54 ? 1.434 3.916 15.594 1 95.06 54 LEU B CA 1
ATOM 1500 C C . LEU B 1 54 ? 1.852 4.574 16.906 1 95.06 54 LEU B C 1
ATOM 1502 O O . LEU B 1 54 ? 2.383 5.688 16.906 1 95.06 54 LEU B O 1
ATOM 1506 N N . ARG B 1 55 ? 1.524 3.795 17.984 1 85.62 55 ARG B N 1
ATOM 1507 C CA . ARG B 1 55 ? 1.895 4.336 19.281 1 85.62 55 ARG B CA 1
ATOM 1508 C C . ARG B 1 55 ? 3.277 3.854 19.703 1 85.62 55 ARG B C 1
ATOM 1510 O O . ARG B 1 55 ? 3.459 2.676 20.016 1 85.62 55 ARG B O 1
ATOM 1517 N N . GLY B 1 56 ? 4.289 4.566 19.469 1 73.88 56 GLY B N 1
ATOM 1518 C CA . GLY B 1 56 ? 5.648 4.223 19.844 1 73.88 56 GLY B CA 1
ATOM 1519 C C . GLY B 1 56 ? 6.254 3.129 18.984 1 73.88 56 GLY B C 1
ATOM 1520 O O . GLY B 1 56 ? 5.535 2.424 18.281 1 73.88 56 GLY B O 1
ATOM 1521 N N . SER B 1 57 ? 7.609 2.975 18.75 1 62.53 57 SER B N 1
ATOM 1522 C CA . SER B 1 57 ? 8.352 2.096 17.859 1 62.53 57 SER B CA 1
ATOM 1523 C C . SER B 1 57 ? 7.996 0.633 18.094 1 62.53 57 SER B C 1
ATOM 1525 O O . SER B 1 57 ? 7.934 -0.156 17.141 1 62.53 57 SER B O 1
ATOM 1527 N N . ASN B 1 58 ? 7.879 0.347 19.234 1 63.09 58 ASN B N 1
ATOM 1528 C CA . ASN B 1 58 ? 7.637 -1.057 19.547 1 63.09 58 ASN B CA 1
ATOM 1529 C C . ASN B 1 58 ? 6.184 -1.301 19.938 1 63.09 58 ASN B C 1
ATOM 1531 O O . ASN B 1 58 ? 5.879 -2.26 20.656 1 63.09 58 ASN B O 1
ATOM 1535 N N . GLN B 1 59 ? 5.414 -0.371 19.438 1 69.44 59 GLN B N 1
ATOM 1536 C CA . GLN B 1 59 ? 4.082 -0.494 20.016 1 69.44 59 GLN B CA 1
ATOM 1537 C C . GLN B 1 59 ? 3.047 -0.835 18.953 1 69.44 59 GLN B C 1
ATOM 1539 O O . GLN B 1 59 ? 3.383 -0.965 17.766 1 69.44 59 GLN B O 1
ATOM 1544 N N . ALA B 1 60 ? 1.785 -1.15 19.344 1 86.31 60 ALA B N 1
ATOM 1545 C CA . ALA B 1 60 ? 0.595 -1.601 18.625 1 86.31 60 ALA B CA 1
ATOM 1546 C C . ALA B 1 60 ? -0.106 -0.433 17.938 1 86.31 60 ALA B C 1
ATOM 1548 O O . ALA B 1 60 ? 0.012 0.714 18.375 1 86.31 60 ALA B O 1
ATOM 1549 N N . TRP B 1 61 ? -0.473 -0.643 16.672 1 95.06 61 TRP B N 1
ATOM 1550 C CA . TRP B 1 61 ? -1.374 0.282 15.984 1 95.06 61 TRP B CA 1
ATOM 1551 C C . TRP B 1 61 ? -2.631 0.526 16.812 1 95.06 61 TRP B C 1
ATOM 1553 O O . TRP B 1 61 ? -3.25 -0.42 17.312 1 95.06 61 TRP B O 1
ATOM 1563 N N . MET B 1 62 ? -2.951 1.849 17.031 1 94.94 62 MET B N 1
ATOM 1564 C CA . MET B 1 62 ? -4.188 2.234 17.703 1 94.94 62 MET B CA 1
ATOM 1565 C C . MET B 1 62 ? -5.211 2.77 16.703 1 94.94 62 MET B C 1
ATOM 1567 O O . MET B 1 62 ? -4.949 3.754 16 1 94.94 62 MET B O 1
ATOM 1571 N N . GLU B 1 63 ? -6.355 2.188 16.734 1 95.44 63 GLU B N 1
ATOM 1572 C CA . GLU B 1 63 ? -7.41 2.643 15.836 1 95.44 63 GLU B CA 1
ATOM 1573 C C . GLU B 1 63 ? -7.969 3.992 16.281 1 95.44 63 GLU B C 1
ATOM 1575 O O . GLU B 1 63 ? -8.273 4.188 17.453 1 95.44 63 GLU B O 1
ATOM 1580 N N . LEU B 1 64 ? -8.094 4.922 15.305 1 95.88 64 LEU B N 1
ATOM 1581 C CA . LEU B 1 64 ? -8.594 6.258 15.586 1 95.88 64 LEU B CA 1
ATOM 1582 C C . LEU B 1 64 ? -10 6.445 15.023 1 95.88 64 LEU B C 1
ATOM 1584 O O . LEU B 1 64 ? -10.805 7.191 15.586 1 95.88 64 LEU B O 1
ATOM 1588 N N . MET B 1 65 ? -10.227 5.812 13.859 1 95.38 65 MET B N 1
ATOM 1589 C CA . MET B 1 65 ? -11.484 6.059 13.148 1 95.38 65 MET B CA 1
ATOM 1590 C C . MET B 1 65 ? -11.812 4.902 12.211 1 95.38 65 MET B C 1
ATOM 1592 O O . MET B 1 65 ? -10.914 4.301 11.617 1 95.38 65 MET B O 1
ATOM 1596 N N . THR B 1 66 ? -13.039 4.609 12.133 1 96.31 66 THR B N 1
ATOM 1597 C CA . THR B 1 66 ? -13.625 3.787 11.078 1 96.31 66 THR B CA 1
ATOM 1598 C C . THR B 1 66 ? -14.688 4.566 10.312 1 96.31 66 THR B C 1
ATOM 1600 O O . THR B 1 66 ? -15.531 5.238 10.914 1 96.31 66 THR B O 1
ATOM 1603 N N . SER B 1 67 ? -14.578 4.453 9.062 1 96.25 67 SER B N 1
ATOM 1604 C CA . SER B 1 67 ? -15.508 5.176 8.195 1 96.25 67 SER B CA 1
ATOM 1605 C C . SER B 1 67 ? -15.719 4.445 6.875 1 96.25 67 SER B C 1
ATOM 1607 O O . SER B 1 67 ? -15.203 3.344 6.684 1 96.25 67 SER B O 1
ATOM 1609 N N . ALA B 1 68 ? -16.594 5.008 6.059 1 98 68 ALA B N 1
ATOM 1610 C CA . ALA B 1 68 ? -16.766 4.605 4.668 1 98 68 ALA B CA 1
ATOM 1611 C C . ALA B 1 68 ? -16.828 5.82 3.748 1 98 68 ALA B C 1
ATOM 1613 O O . ALA B 1 68 ? -17.328 6.883 4.145 1 98 68 ALA B O 1
ATOM 1614 N N . THR B 1 69 ? -16.312 5.598 2.543 1 98.56 69 THR B N 1
ATOM 1615 C CA . THR B 1 69 ? -16.344 6.719 1.61 1 98.56 69 THR B CA 1
ATOM 1616 C C . THR B 1 69 ? -17.781 7.043 1.194 1 98.56 69 THR B C 1
ATOM 1618 O O . THR B 1 69 ? -18.594 6.137 1.027 1 98.56 69 THR B O 1
ATOM 1621 N N . SER B 1 70 ? -18.031 8.336 1.059 1 98.19 70 SER B N 1
ATOM 1622 C CA . SER B 1 70 ? -19.312 8.859 0.628 1 98.19 70 SER B CA 1
ATOM 1623 C C . SER B 1 70 ? -19.5 8.719 -0.88 1 98.19 70 SER B C 1
ATOM 1625 O O . SER B 1 70 ? -18.672 8.094 -1.554 1 98.19 70 SER B O 1
ATOM 1627 N N . THR B 1 71 ? -20.578 9.352 -1.393 1 98 71 THR B N 1
ATOM 1628 C CA . THR B 1 71 ? -20.891 9.297 -2.814 1 98 71 THR B CA 1
ATOM 1629 C C . THR B 1 71 ? -19.891 10.094 -3.629 1 98 71 THR B C 1
ATOM 1631 O O . THR B 1 71 ? -19.781 9.93 -4.848 1 98 71 THR B O 1
ATOM 1634 N N . ASP B 1 72 ? -19.109 10.945 -2.965 1 97.69 72 ASP B N 1
ATOM 1635 C CA . ASP B 1 72 ? -18.062 11.672 -3.668 1 97.69 72 ASP B CA 1
ATOM 1636 C C . ASP B 1 72 ? -16.703 10.984 -3.479 1 97.69 72 ASP B C 1
ATOM 1638 O O . ASP B 1 72 ? -15.664 11.547 -3.842 1 97.69 72 ASP B O 1
ATOM 1642 N N . GLY B 1 73 ? -16.688 9.836 -2.898 1 98.56 73 GLY B N 1
ATOM 1643 C CA . GLY B 1 73 ? -15.469 9.047 -2.748 1 98.56 73 GLY B CA 1
ATOM 1644 C C . GLY B 1 73 ? -14.594 9.508 -1.596 1 98.56 73 GLY B C 1
ATOM 1645 O O . GLY B 1 73 ? -13.414 9.172 -1.533 1 98.56 73 GLY B O 1
ATOM 1646 N N . ARG B 1 74 ? -15.203 10.336 -0.735 1 98.38 74 ARG B N 1
ATOM 1647 C CA . ARG B 1 74 ? -14.422 10.898 0.363 1 98.38 74 ARG B CA 1
ATOM 1648 C C . ARG B 1 74 ? -14.789 10.234 1.688 1 98.38 74 ARG B C 1
ATOM 1650 O O . ARG B 1 74 ? -15.961 9.945 1.943 1 98.38 74 ARG B O 1
ATOM 1657 N N . ALA B 1 75 ? -13.727 9.977 2.512 1 96.12 75 ALA B N 1
ATOM 1658 C CA . ALA B 1 75 ? -14 9.578 3.891 1 96.12 75 ALA B CA 1
ATOM 1659 C C . ALA B 1 75 ? -14.633 10.727 4.672 1 96.12 75 ALA B C 1
ATOM 1661 O O . ALA B 1 75 ? -14.594 11.883 4.242 1 96.12 75 ALA B O 1
ATOM 1662 N N . ASP B 1 76 ? -15.164 10.359 5.816 1 91.19 76 ASP B N 1
ATOM 1663 C CA . ASP B 1 76 ? -15.914 11.336 6.598 1 91.19 76 ASP B CA 1
ATOM 1664 C C . ASP B 1 76 ? -15.023 12.516 6.984 1 91.19 76 ASP B C 1
ATOM 1666 O O . ASP B 1 76 ? -14.188 12.398 7.883 1 91.19 76 ASP B O 1
ATOM 1670 N N . LYS B 1 77 ? -15.406 13.578 6.391 1 87.75 77 LYS B N 1
ATOM 1671 C CA . LYS B 1 77 ? -14.602 14.781 6.582 1 87.75 77 LYS B CA 1
ATOM 1672 C C . LYS B 1 77 ? -14.711 15.297 8.016 1 87.75 77 LYS B C 1
ATOM 1674 O O . LYS B 1 77 ? -13.727 15.734 8.602 1 87.75 77 LYS B O 1
ATOM 1679 N N . SER B 1 78 ? -15.891 15.234 8.445 1 85.94 78 SER B N 1
ATOM 1680 C CA . SER B 1 78 ? -16.109 15.75 9.789 1 85.94 78 SER B CA 1
ATOM 1681 C C . SER B 1 78 ? -15.352 14.93 10.828 1 85.94 78 SER B C 1
ATOM 1683 O O . SER B 1 78 ? -14.734 15.484 11.734 1 85.94 78 SER B O 1
ATOM 1685 N N . GLN B 1 79 ? -15.391 13.656 10.727 1 89.31 79 GLN B N 1
ATOM 1686 C CA . GLN B 1 79 ? -14.664 12.789 11.648 1 89.31 79 GLN B CA 1
ATOM 1687 C C . GLN B 1 79 ? -13.156 13.008 11.539 1 89.31 79 GLN B C 1
ATOM 1689 O O . GLN B 1 79 ? -12.469 13.117 12.555 1 89.31 79 GLN B O 1
ATOM 1694 N N . LEU B 1 80 ? -12.703 13.07 10.336 1 90.75 80 LEU B N 1
ATOM 1695 C CA . LEU B 1 80 ? -11.273 13.266 10.109 1 90.75 80 LEU B CA 1
ATOM 1696 C C . LEU B 1 80 ? -10.82 14.617 10.648 1 90.75 80 LEU B C 1
ATOM 1698 O O . LEU B 1 80 ? -9.734 14.719 11.234 1 90.75 80 LEU B O 1
ATOM 1702 N N . ALA B 1 81 ? -11.594 15.656 10.414 1 83.88 81 ALA B N 1
ATOM 1703 C CA . ALA B 1 81 ? -11.25 17 10.883 1 83.88 81 ALA B CA 1
ATOM 1704 C C . ALA B 1 81 ? -11.195 17.047 12.406 1 83.88 81 ALA B C 1
ATOM 1706 O O . ALA B 1 81 ? -10.398 17.781 12.984 1 83.88 81 ALA B O 1
ATOM 1707 N N . SER B 1 82 ? -11.953 16.281 13.023 1 85.88 82 SER B N 1
ATOM 1708 C CA . SER B 1 82 ? -12.031 16.312 14.484 1 85.88 82 SER B CA 1
ATOM 1709 C C . SER B 1 82 ? -10.797 15.688 15.117 1 85.88 82 SER B C 1
ATOM 1711 O O . SER B 1 82 ? -10.5 15.93 16.281 1 85.88 82 SER B O 1
ATOM 1713 N N . LEU B 1 83 ? -10.055 14.828 14.484 1 88.75 83 LEU B N 1
ATOM 1714 C CA . LEU B 1 83 ? -8.93 14.086 15.031 1 88.75 83 LEU B CA 1
ATOM 1715 C C . LEU B 1 83 ? -7.699 14.977 15.164 1 88.75 83 LEU B C 1
ATOM 1717 O O . LEU B 1 83 ? -6.84 14.742 16.016 1 88.75 83 LEU B O 1
ATOM 1721 N N . GLN B 1 84 ? -7.613 16.188 14.508 1 84.5 84 GLN B N 1
ATOM 1722 C CA . GLN B 1 84 ? -6.434 17.047 14.586 1 84.5 84 GLN B CA 1
ATOM 1723 C C . GLN B 1 84 ? -5.172 16.219 14.805 1 84.5 84 GLN B C 1
ATOM 1725 O O . GLN B 1 84 ? -4.566 16.281 15.883 1 84.5 84 GLN B O 1
ATOM 1730 N N . LEU B 1 85 ? -4.488 15.641 13.906 1 92.62 85 LEU B N 1
ATOM 1731 C CA . LEU B 1 85 ? -3.439 14.633 13.977 1 92.62 85 LEU B CA 1
ATOM 1732 C C . LEU B 1 85 ? -2.104 15.258 14.352 1 92.62 85 LEU B C 1
ATOM 1734 O O . LEU B 1 85 ? -1.724 16.297 13.805 1 92.62 85 LEU B O 1
ATOM 1738 N N . GLU B 1 86 ? -1.41 14.648 15.312 1 92.88 86 GLU B N 1
ATOM 1739 C CA . GLU B 1 86 ? -0.052 15.039 15.68 1 92.88 86 GLU B CA 1
ATOM 1740 C C . GLU B 1 86 ? 0.978 14.383 14.758 1 92.88 86 GLU B C 1
ATOM 1742 O O . GLU B 1 86 ? 0.647 13.477 13.992 1 92.88 86 GLU B O 1
ATOM 1747 N N . SER B 1 87 ? 2.234 14.961 14.844 1 94.56 87 SER B N 1
ATOM 1748 C CA . SER B 1 87 ? 3.324 14.312 14.125 1 94.56 87 SER B CA 1
ATOM 1749 C C . SER B 1 87 ? 3.457 12.844 14.531 1 94.56 87 SER B C 1
ATOM 1751 O O . SER B 1 87 ? 3.316 12.508 15.703 1 94.56 87 SER B O 1
ATOM 1753 N N . GLY B 1 88 ? 3.686 11.992 13.531 1 94.94 88 GLY B N 1
ATOM 1754 C CA . GLY B 1 88 ? 3.758 10.562 13.797 1 94.94 88 GLY B CA 1
ATOM 1755 C C . GLY B 1 88 ? 3.484 9.711 12.57 1 94.94 88 GLY B C 1
ATOM 1756 O O . GLY B 1 88 ? 3.475 10.219 11.445 1 94.94 88 GLY B O 1
ATOM 1757 N N . THR B 1 89 ? 3.379 8.43 12.805 1 96.62 89 THR B N 1
ATOM 1758 C CA . THR B 1 89 ? 3.131 7.465 11.742 1 96.62 89 THR B CA 1
ATOM 1759 C C . THR B 1 89 ? 1.689 6.969 11.789 1 96.62 89 THR B C 1
ATOM 1761 O O . THR B 1 89 ? 1.177 6.629 12.859 1 96.62 89 THR B O 1
ATOM 1764 N N . TYR B 1 90 ? 1.07 6.98 10.648 1 97.06 90 TYR B N 1
ATOM 1765 C CA . TYR B 1 90 ? -0.337 6.625 10.508 1 97.06 90 TYR B CA 1
ATOM 1766 C C . TYR B 1 90 ? -0.527 5.562 9.43 1 97.06 90 TYR B C 1
ATOM 1768 O O . TYR B 1 90 ? 0.36 5.344 8.602 1 97.06 90 TYR B O 1
ATOM 1776 N N . LYS B 1 91 ? -1.697 4.906 9.523 1 98.44 91 LYS B N 1
ATOM 1777 C CA . LYS B 1 91 ? -2.076 3.887 8.547 1 98.44 91 LYS B CA 1
ATOM 1778 C C . LYS B 1 91 ? -3.535 4.039 8.133 1 98.44 91 LYS B C 1
ATOM 1780 O O . LYS B 1 91 ? -4.422 4.141 8.984 1 98.44 91 LYS B O 1
ATOM 1785 N N . LEU B 1 92 ? -3.742 4.152 6.863 1 98.56 92 LEU B N 1
ATOM 1786 C CA . LEU B 1 92 ? -5.07 3.996 6.281 1 98.56 92 LEU B CA 1
ATOM 1787 C C . LEU B 1 92 ? -5.254 2.59 5.723 1 98.56 92 LEU B C 1
ATOM 1789 O O . LEU B 1 92 ? -4.465 2.137 4.891 1 98.56 92 LEU B O 1
ATOM 1793 N N . ARG B 1 93 ? -6.281 1.907 6.215 1 98.75 93 ARG B N 1
ATOM 1794 C CA . ARG B 1 93 ? -6.652 0.615 5.648 1 98.75 93 ARG B CA 1
ATOM 1795 C C . ARG B 1 93 ? -7.949 0.72 4.852 1 98.75 93 ARG B C 1
ATOM 1797 O O . ARG B 1 93 ? -8.961 1.188 5.367 1 98.75 93 ARG B O 1
ATOM 1804 N N . PHE B 1 94 ? -7.922 0.285 3.57 1 98.88 94 PHE B N 1
ATOM 1805 C CA . PHE B 1 94 ? -9.07 0.241 2.676 1 98.88 94 PHE B CA 1
ATOM 1806 C C . PHE B 1 94 ? -9.516 -1.196 2.438 1 98.88 94 PHE B C 1
ATOM 1808 O O . PHE B 1 94 ? -8.727 -2.033 1.998 1 98.88 94 PHE B O 1
ATOM 1815 N N . ALA B 1 95 ? -10.742 -1.454 2.713 1 98.81 95 ALA B N 1
ATOM 1816 C CA . ALA B 1 95 ? -11.273 -2.803 2.547 1 98.81 95 ALA B CA 1
ATOM 1817 C C . ALA B 1 95 ? -11.625 -3.078 1.087 1 98.81 95 ALA B C 1
ATOM 1819 O O . ALA B 1 95 ? -12.797 -3.305 0.754 1 98.81 95 ALA B O 1
ATOM 1820 N N . THR B 1 96 ? -10.633 -3.238 0.302 1 98.81 96 THR B N 1
ATOM 1821 C CA . THR B 1 96 ? -10.828 -3.303 -1.142 1 98.81 96 THR B CA 1
ATOM 1822 C C . THR B 1 96 ? -11.477 -4.625 -1.542 1 98.81 96 THR B C 1
ATOM 1824 O O . THR B 1 96 ? -12.297 -4.672 -2.459 1 98.81 96 THR B O 1
ATOM 1827 N N . GLY B 1 97 ? -11.086 -5.668 -0.866 1 98.56 97 GLY B N 1
ATOM 1828 C CA . GLY B 1 97 ? -11.703 -6.949 -1.169 1 98.56 97 GLY B CA 1
ATOM 1829 C C . GLY B 1 97 ? -13.211 -6.93 -1.052 1 98.56 97 GLY B C 1
ATOM 1830 O O . GLY B 1 97 ? -13.922 -7.293 -1.995 1 98.56 97 GLY B O 1
ATOM 1831 N N . GLU B 1 98 ? -13.695 -6.527 0.084 1 98.69 98 GLU B N 1
ATOM 1832 C CA . GLU B 1 98 ? -15.133 -6.441 0.328 1 98.69 98 GLU B CA 1
ATOM 1833 C C . GLU B 1 98 ? -15.805 -5.484 -0.652 1 98.69 98 GLU B C 1
ATOM 1835 O O . GLU B 1 98 ? -16.891 -5.766 -1.157 1 98.69 98 GLU B O 1
ATOM 1840 N N . TYR B 1 99 ? -15.148 -4.434 -0.972 1 98.88 99 TYR B N 1
ATOM 1841 C CA . TYR B 1 99 ? -15.664 -3.422 -1.889 1 98.88 99 TYR B CA 1
ATOM 1842 C C . TYR B 1 99 ? -15.922 -4.02 -3.27 1 98.88 99 TYR B C 1
ATOM 1844 O O . TYR B 1 99 ? -17 -3.838 -3.84 1 98.88 99 TYR B O 1
ATOM 1852 N N . TRP B 1 100 ? -15 -4.711 -3.818 1 98.75 100 TRP B N 1
ATOM 1853 C CA . TRP B 1 100 ? -15.133 -5.305 -5.145 1 98.75 100 TRP B CA 1
ATOM 1854 C C . TRP B 1 100 ? -16.125 -6.461 -5.125 1 98.75 100 TRP B C 1
ATOM 1856 O O . TRP B 1 100 ? -16.906 -6.637 -6.066 1 98.75 100 TRP B O 1
ATOM 1866 N N . GLN B 1 101 ? -16.109 -7.191 -4.051 1 98.5 101 GLN B N 1
ATOM 1867 C CA . GLN B 1 101 ? -17.047 -8.305 -3.926 1 98.5 101 GLN B CA 1
ATOM 1868 C C . GLN B 1 101 ? -18.484 -7.82 -3.973 1 98.5 101 GLN B C 1
ATOM 1870 O O . GLN B 1 101 ? -19.344 -8.469 -4.566 1 98.5 101 GLN B O 1
ATOM 1875 N N . GLN B 1 102 ? -18.734 -6.723 -3.355 1 98.12 102 GLN B N 1
ATOM 1876 C CA . GLN B 1 102 ? -20.078 -6.141 -3.367 1 98.12 102 GLN B CA 1
ATOM 1877 C C . GLN B 1 102 ? -20.516 -5.793 -4.785 1 98.12 102 GLN B C 1
ATOM 1879 O O . GLN B 1 102 ? -21.703 -5.68 -5.062 1 98.12 102 GLN B O 1
ATOM 1884 N N . GLN B 1 103 ? -19.578 -5.676 -5.621 1 97.25 103 GLN B N 1
ATOM 1885 C CA . GLN B 1 103 ? -19.875 -5.336 -7.012 1 97.25 103 GLN B CA 1
ATOM 1886 C C . GLN B 1 103 ? -19.781 -6.566 -7.906 1 97.25 103 GLN B C 1
ATOM 1888 O O . GLN B 1 103 ? -19.812 -6.449 -9.133 1 97.25 103 GLN B O 1
ATOM 1893 N N . GLY B 1 104 ? -19.5 -7.766 -7.309 1 98.12 104 GLY B N 1
ATOM 1894 C CA . GLY B 1 104 ? -19.438 -9.016 -8.047 1 98.12 104 GLY B CA 1
ATOM 1895 C C . GLY B 1 104 ? -18.078 -9.258 -8.68 1 98.12 104 GLY B C 1
ATOM 1896 O O . GLY B 1 104 ? -17.953 -10.047 -9.625 1 98.12 104 GLY B O 1
ATOM 1897 N N . LEU B 1 105 ? -17.094 -8.57 -8.211 1 98.06 105 LEU B N 1
ATOM 1898 C CA . LEU B 1 105 ? -15.758 -8.695 -8.797 1 98.06 105 LEU B CA 1
ATOM 1899 C C . LEU B 1 105 ? -14.781 -9.281 -7.793 1 98.06 105 LEU B C 1
ATOM 1901 O O . LEU B 1 105 ? -14.891 -9.039 -6.59 1 98.06 105 LEU B O 1
ATOM 1905 N N . SER B 1 106 ? -13.844 -10.031 -8.312 1 97.06 106 SER B N 1
ATOM 1906 C CA . SER B 1 106 ? -12.672 -10.422 -7.535 1 97.06 106 SER B CA 1
ATOM 1907 C C . SER B 1 106 ? -11.578 -9.367 -7.609 1 97.06 106 SER B C 1
ATOM 1909 O O . SER B 1 106 ? -11.617 -8.484 -8.469 1 97.06 106 SER B O 1
ATOM 1911 N N . SER B 1 107 ? -10.719 -9.492 -6.68 1 97.94 107 SER B N 1
ATOM 1912 C CA . SER B 1 107 ? -9.617 -8.539 -6.66 1 97.94 107 SER B CA 1
ATOM 1913 C C . SER B 1 107 ? -8.312 -9.211 -6.223 1 97.94 107 SER B C 1
ATOM 1915 O O . SER B 1 107 ? -8.336 -10.227 -5.523 1 97.94 107 SER B O 1
ATOM 1917 N N . PHE B 1 108 ? -7.234 -8.727 -6.738 1 98.31 108 PHE B N 1
ATOM 1918 C CA . PHE B 1 108 ? -5.895 -9.188 -6.402 1 98.31 108 PHE B CA 1
ATOM 1919 C C . PHE B 1 108 ? -5.508 -8.742 -4.996 1 98.31 108 PHE B C 1
ATOM 1921 O O . PHE B 1 108 ? -4.727 -9.414 -4.316 1 98.31 108 PHE B O 1
ATOM 1928 N N . PHE B 1 109 ? -6.074 -7.668 -4.484 1 98.81 109 PHE B N 1
ATOM 1929 C CA . PHE B 1 109 ? -5.734 -7.07 -3.197 1 98.81 109 PHE B CA 1
ATOM 1930 C C . PHE B 1 109 ? -6.879 -7.238 -2.203 1 98.81 109 PHE B C 1
ATOM 1932 O O . PHE B 1 109 ? -7.898 -6.555 -2.305 1 98.81 109 PHE B O 1
ATOM 1939 N N . PRO B 1 110 ? -6.727 -8.055 -1.172 1 98.38 110 PRO B N 1
ATOM 1940 C CA . PRO B 1 110 ? -7.809 -8.227 -0.201 1 98.38 110 PRO B CA 1
ATOM 1941 C C . PRO B 1 110 ? -8.062 -6.969 0.625 1 98.38 110 PRO B C 1
ATOM 1943 O O . PRO B 1 110 ? -9.18 -6.762 1.115 1 98.38 110 PRO B O 1
ATOM 1946 N N . TYR B 1 111 ? -7.051 -6.168 0.823 1 98.81 111 TYR B N 1
ATOM 1947 C CA . TYR B 1 111 ? -7.094 -4.812 1.362 1 98.81 111 TYR B CA 1
ATOM 1948 C C . TYR B 1 111 ? -5.844 -4.031 0.977 1 98.81 111 TYR B C 1
ATOM 1950 O O . TYR B 1 111 ? -4.883 -4.605 0.463 1 98.81 111 TYR B O 1
ATOM 1958 N N . VAL B 1 112 ? -5.938 -2.736 1.111 1 98.94 112 VAL B N 1
ATOM 1959 C CA . VAL B 1 112 ? -4.797 -1.855 0.894 1 98.94 112 VAL B CA 1
ATOM 1960 C C . VAL B 1 112 ? -4.5 -1.07 2.17 1 98.94 112 VAL B C 1
ATOM 1962 O O . VAL B 1 112 ? -5.406 -0.492 2.775 1 98.94 112 VAL B O 1
ATOM 1965 N N . GLU B 1 113 ? -3.275 -1.126 2.588 1 98.88 113 GLU B N 1
ATOM 1966 C CA . GLU B 1 113 ? -2.82 -0.294 3.699 1 98.88 113 GLU B CA 1
ATOM 1967 C C . GLU B 1 113 ? -1.782 0.724 3.238 1 98.88 113 GLU B C 1
ATOM 1969 O O . GLU B 1 113 ? -0.767 0.357 2.645 1 98.88 113 GLU B O 1
ATOM 1974 N N . VAL B 1 114 ? -2.105 1.944 3.471 1 98.88 114 VAL B N 1
ATOM 1975 C CA . VAL B 1 114 ? -1.185 3.043 3.193 1 98.88 114 VAL B CA 1
ATOM 1976 C C . VAL B 1 114 ? -0.603 3.57 4.504 1 98.88 114 VAL B C 1
ATOM 1978 O O . VAL B 1 114 ? -1.312 4.188 5.301 1 98.88 114 VAL B O 1
ATOM 1981 N N . VAL B 1 115 ? 0.677 3.33 4.734 1 98.69 115 VAL B N 1
ATOM 1982 C CA . VAL B 1 115 ? 1.371 3.846 5.906 1 98.69 115 VAL B CA 1
ATOM 1983 C C . VAL B 1 115 ? 2.131 5.117 5.543 1 98.69 115 VAL B C 1
ATOM 1985 O O . VAL B 1 115 ? 2.834 5.16 4.527 1 98.69 115 VAL B O 1
ATOM 1988 N N . PHE B 1 116 ? 1.938 6.184 6.34 1 98.44 116 PHE B N 1
ATOM 1989 C CA . PHE B 1 116 ? 2.549 7.469 6.027 1 98.44 116 PHE B CA 1
ATOM 1990 C C . PHE B 1 116 ? 2.945 8.203 7.301 1 98.44 116 PHE B C 1
ATOM 1992 O O . PHE B 1 116 ? 2.469 7.875 8.391 1 98.44 116 PHE B O 1
ATOM 1999 N N . THR B 1 117 ? 3.834 9.148 7.137 1 97.25 117 THR B N 1
ATOM 2000 C CA . THR B 1 117 ? 4.309 9.945 8.266 1 97.25 117 THR B CA 1
ATOM 2001 C C . THR B 1 117 ? 3.861 11.398 8.133 1 97.25 117 THR B C 1
ATOM 2003 O O . THR B 1 117 ? 3.91 11.969 7.039 1 97.25 117 THR B O 1
ATOM 2006 N N . ILE B 1 118 ? 3.34 11.914 9.195 1 95.44 118 ILE B N 1
ATOM 2007 C CA . ILE B 1 118 ? 3.072 13.344 9.32 1 95.44 118 ILE B CA 1
ATOM 2008 C C . ILE B 1 118 ? 4.16 14.008 10.164 1 95.44 118 ILE B C 1
ATOM 2010 O O . ILE B 1 118 ? 4.473 13.539 11.258 1 95.44 118 ILE B O 1
ATOM 2014 N N . THR B 1 119 ? 4.734 15.016 9.531 1 93.88 119 THR B N 1
ATOM 2015 C CA . THR B 1 119 ? 5.734 15.773 10.273 1 93.88 119 THR B CA 1
ATOM 2016 C C . THR B 1 119 ? 5.152 17.094 10.773 1 93.88 119 THR B C 1
ATOM 2018 O O . THR B 1 119 ? 4.004 17.422 10.477 1 93.88 119 THR B O 1
ATOM 2021 N N . ARG B 1 120 ? 5.988 17.797 11.516 1 91.69 120 ARG B N 1
ATOM 2022 C CA . ARG B 1 120 ? 5.555 19.078 12.07 1 91.69 120 ARG B CA 1
ATOM 2023 C C . ARG B 1 120 ? 5.387 20.125 10.969 1 91.69 120 ARG B C 1
ATOM 2025 O O . ARG B 1 120 ? 4.754 21.156 11.18 1 91.69 120 ARG B O 1
ATOM 2032 N N . ALA B 1 121 ? 5.867 19.812 9.844 1 87.44 121 ALA B N 1
ATOM 2033 C CA . ALA B 1 121 ? 5.844 20.797 8.75 1 87.44 121 ALA B CA 1
ATOM 2034 C C . ALA B 1 121 ? 4.492 20.781 8.039 1 87.44 121 ALA B C 1
ATOM 2036 O O . ALA B 1 121 ? 4.148 21.734 7.34 1 87.44 121 ALA B O 1
ATOM 2037 N N . GLU B 1 122 ? 3.717 19.766 8.195 1 88.38 122 GLU B N 1
ATOM 2038 C CA . GLU B 1 122 ? 2.467 19.625 7.457 1 88.38 122 GLU B CA 1
ATOM 2039 C C . GLU B 1 122 ? 1.293 20.203 8.242 1 88.38 122 GLU B C 1
ATOM 2041 O O . GLU B 1 122 ? 1.166 19.969 9.445 1 88.38 122 GLU B O 1
ATOM 2046 N N . ARG B 1 123 ? 0.463 21 7.504 1 89.69 123 ARG B N 1
ATOM 2047 C CA . ARG B 1 123 ? -0.795 21.469 8.078 1 89.69 123 ARG B CA 1
ATOM 2048 C C . ARG B 1 123 ? -1.977 20.688 7.512 1 89.69 123 ARG B C 1
ATOM 2050 O O . ARG B 1 123 ? -2.984 20.484 8.195 1 89.69 123 ARG B O 1
ATOM 2057 N N . LYS B 1 124 ? -1.793 20.344 6.273 1 93.31 124 LYS B N 1
ATOM 2058 C CA . LYS B 1 124 ? -2.811 19.547 5.586 1 93.31 124 LYS B CA 1
ATOM 2059 C C . LYS B 1 124 ? -2.189 18.344 4.875 1 93.31 124 LYS B C 1
ATOM 2061 O O . LYS B 1 124 ? -1.143 18.469 4.234 1 93.31 124 LYS B O 1
ATOM 2066 N N . VAL B 1 125 ? -2.781 17.219 5.066 1 95.62 125 VAL B N 1
ATOM 2067 C CA . VAL B 1 125 ? -2.373 16.016 4.363 1 95.62 125 VAL B CA 1
ATOM 2068 C C . VAL B 1 125 ? -3.555 15.445 3.584 1 95.62 125 VAL B C 1
ATOM 2070 O O . VAL B 1 125 ? -4.637 15.242 4.145 1 95.62 125 VAL B O 1
ATOM 2073 N N . HIS B 1 126 ? -3.406 15.336 2.271 1 96.75 126 HIS B N 1
ATOM 2074 C CA . HIS B 1 126 ? -4.387 14.672 1.419 1 96.75 126 HIS B CA 1
ATOM 2075 C C . HIS B 1 126 ? -3.83 13.367 0.86 1 96.75 126 HIS B C 1
ATOM 2077 O O . HIS B 1 126 ? -2.748 13.344 0.272 1 96.75 126 HIS B O 1
ATOM 2083 N N . VAL B 1 127 ? -4.562 12.234 1.144 1 98.38 127 VAL B N 1
ATOM 2084 C CA . VAL B 1 127 ? -4.129 10.93 0.657 1 98.38 127 VAL B CA 1
ATOM 2085 C C . VAL B 1 127 ? -5.195 10.344 -0.262 1 98.38 127 VAL B C 1
ATOM 2087 O O . VAL B 1 127 ? -6.18 9.766 0.208 1 98.38 127 VAL B O 1
ATOM 2090 N N . PRO B 1 128 ? -5.004 10.391 -1.563 1 98.56 128 PRO B N 1
ATOM 2091 C CA . PRO B 1 128 ? -5.891 9.703 -2.512 1 98.56 128 PRO B CA 1
ATOM 2092 C C . PRO B 1 128 ? -5.504 8.242 -2.732 1 98.56 128 PRO B C 1
ATOM 2094 O O . PRO B 1 128 ? -4.328 7.887 -2.609 1 98.56 128 PRO B O 1
ATOM 2097 N N . LEU B 1 129 ? -6.523 7.453 -2.986 1 98.88 129 LEU B N 1
ATOM 2098 C CA . LEU B 1 129 ? -6.348 6.094 -3.492 1 98.88 129 LEU B CA 1
ATOM 2099 C C . LEU B 1 129 ? -7.098 5.906 -4.809 1 98.88 129 LEU B C 1
ATOM 2101 O O . LEU B 1 129 ? -8.328 5.992 -4.844 1 98.88 129 LEU B O 1
ATOM 2105 N N . LEU B 1 130 ? -6.363 5.695 -5.898 1 98.88 130 LEU B N 1
ATOM 2106 C CA . LEU B 1 130 ? -6.926 5.285 -7.18 1 98.88 130 LEU B CA 1
ATOM 2107 C C . LEU B 1 130 ? -6.879 3.768 -7.332 1 98.88 130 LEU B C 1
ATOM 2109 O O . LEU B 1 130 ? -5.797 3.188 -7.461 1 98.88 130 LEU B O 1
ATOM 2113 N N . LEU B 1 131 ? -8.07 3.166 -7.355 1 98.75 131 LEU B N 1
ATOM 2114 C CA . LEU B 1 131 ? -8.023 1.715 -7.219 1 98.75 131 LEU B CA 1
ATOM 2115 C C . LEU B 1 131 ? -8.781 1.035 -8.352 1 98.75 131 LEU B C 1
ATOM 2117 O O . LEU B 1 131 ? -9.797 1.554 -8.82 1 98.75 131 LEU B O 1
ATOM 2121 N N . SER B 1 132 ? -8.289 -0.091 -8.812 1 98.75 132 SER B N 1
ATOM 2122 C CA . SER B 1 132 ? -8.914 -1.144 -9.602 1 98.75 132 SER B CA 1
ATOM 2123 C C . SER B 1 132 ? -8.766 -2.506 -8.93 1 98.75 132 SER B C 1
ATOM 2125 O O . SER B 1 132 ? -8.039 -2.637 -7.941 1 98.75 132 SER B O 1
ATOM 2127 N N . PRO B 1 133 ? -9.461 -3.514 -9.5 1 98.5 133 PRO B N 1
ATOM 2128 C CA . PRO B 1 133 ? -9.297 -4.836 -8.883 1 98.5 133 PRO B CA 1
ATOM 2129 C C . PRO B 1 133 ? -7.852 -5.328 -8.922 1 98.5 133 PRO B C 1
ATOM 2131 O O . PRO B 1 133 ? -7.445 -6.125 -8.078 1 98.5 133 PRO B O 1
ATOM 2134 N N . TYR B 1 134 ? -6.988 -4.758 -9.859 1 98.44 134 TYR B N 1
ATOM 2135 C CA . TYR B 1 134 ? -5.676 -5.355 -10.062 1 98.44 134 TYR B CA 1
ATOM 2136 C C . TYR B 1 134 ? -4.582 -4.293 -10.055 1 98.44 134 TYR B C 1
ATOM 2138 O O . TYR B 1 134 ? -3.459 -4.543 -10.492 1 98.44 134 TYR B O 1
ATOM 2146 N N . SER B 1 135 ? -4.961 -3.109 -9.523 1 98.81 135 SER B N 1
ATOM 2147 C CA . SER B 1 135 ? -3.969 -2.051 -9.367 1 98.81 135 SER B CA 1
ATOM 2148 C C . SER B 1 135 ? -4.426 -1.005 -8.359 1 98.81 135 SER B C 1
ATOM 2150 O O . SER B 1 135 ? -5.621 -0.867 -8.102 1 98.81 135 SER B O 1
ATOM 2152 N N . TYR B 1 136 ? -3.453 -0.321 -7.809 1 98.94 136 TYR B N 1
ATOM 2153 C CA . TYR B 1 136 ? -3.787 0.914 -7.105 1 98.94 136 TYR B CA 1
ATOM 2154 C C . TYR B 1 136 ? -2.594 1.862 -7.074 1 98.94 136 TYR B C 1
ATOM 2156 O O . TYR B 1 136 ? -1.45 1.437 -7.25 1 98.94 136 TYR B O 1
ATOM 2164 N N . THR B 1 137 ? -2.9 3.133 -6.969 1 98.81 137 THR B N 1
ATOM 2165 C CA . THR B 1 137 ? -1.96 4.242 -6.84 1 98.81 137 THR B CA 1
ATOM 2166 C C . THR B 1 137 ? -2.348 5.145 -5.672 1 98.81 137 THR B C 1
ATOM 2168 O O . THR B 1 137 ? -3.531 5.402 -5.445 1 98.81 137 THR B O 1
ATOM 2171 N N . THR B 1 138 ? -1.389 5.539 -4.934 1 98.88 138 THR B N 1
ATOM 2172 C CA . THR B 1 138 ? -1.582 6.539 -3.891 1 98.88 138 THR B CA 1
ATOM 2173 C C . THR B 1 138 ? -0.427 7.535 -3.875 1 98.88 138 THR B C 1
ATOM 2175 O O . THR B 1 138 ? 0.645 7.262 -4.422 1 98.88 138 THR B O 1
ATOM 2178 N N . TYR B 1 139 ? -0.689 8.734 -3.35 1 98.69 139 TYR B N 1
ATOM 2179 C CA . TYR B 1 139 ? 0.302 9.797 -3.26 1 98.69 139 TYR B CA 1
ATOM 2180 C C . TYR B 1 139 ? -0.099 10.828 -2.211 1 98.69 139 TYR B C 1
ATOM 2182 O O . TYR B 1 139 ? -1.238 10.828 -1.738 1 98.69 139 TYR B O 1
ATOM 2190 N N . ARG B 1 140 ? 0.865 11.57 -1.801 1 98.06 140 ARG B N 1
ATOM 2191 C CA . ARG B 1 140 ? 0.569 12.734 -0.971 1 98.06 140 ARG B CA 1
ATOM 2192 C C . ARG B 1 140 ? 0.022 13.883 -1.813 1 98.06 140 ARG B C 1
ATOM 2194 O O . ARG B 1 140 ? 0.749 14.469 -2.615 1 98.06 140 ARG B O 1
ATOM 2201 N N . GLY B 1 141 ? -1.284 14.148 -1.551 1 93.19 141 GLY B N 1
ATOM 2202 C CA . GLY B 1 141 ? -1.906 15.242 -2.283 1 93.19 141 GLY B CA 1
ATOM 2203 C C . GLY B 1 141 ? -1.764 16.578 -1.588 1 93.19 141 GLY B C 1
ATOM 2204 O O . GLY B 1 141 ? -1.246 16.656 -0.471 1 93.19 141 GLY B O 1
ATOM 2205 N N . SER B 1 142 ? -2.104 17.703 -2.361 1 85.62 142 SER B N 1
ATOM 2206 C CA . SER B 1 142 ? -2.068 19.062 -1.819 1 85.62 142 SER B CA 1
ATOM 2207 C C . SER B 1 142 ? -3.467 19.547 -1.466 1 85.62 142 SER B C 1
ATOM 2209 O O . SER B 1 142 ? -4.457 19.062 -2.023 1 85.62 142 SER B O 1
#

pLDDT: mean 84.8, std 22.31, range [29.86, 98.94]

Radius of gyration: 31.68 Å; Cα contacts (8 Å, |Δi|>4): 610; chains: 2; bounding box: 42×159×91 Å